Protein AF-A0A2H0BFC8-F1 (afdb_monomer)

pLDDT: mean 86.47, std 12.97, range [42.25, 97.5]

Mean predicted aligned error: 9.43 Å

Radius of gyration: 28.25 Å; Cα contacts (8 Å, |Δi|>4): 147; chains: 1; bounding box: 59×42×108 Å

Secondary structure (DSSP, 8-state):
-HHHHHHHHHHHHHHHHHHHHHHHHHHHHHHHHHHHHHHHHHHHHHHHHTT-SSS-----HHHHHHHHHHHHHHHHHHHHHHHHHHHHHHTT---HHHHHHHHHHHHHHHHHHHHHHHHHHHHHHHHHTT-S-TT-EEEETTEEEEEEEE-SSEEEEE-TTS-EEEEEGGG---EEEPPP--------

Structure (mmCIF, N/CA/C/O backbone):
data_AF-A0A2H0BFC8-F1
#
_entry.id   AF-A0A2H0BFC8-F1
#
loop_
_atom_site.group_PDB
_atom_site.id
_atom_site.type_symbol
_atom_site.label_atom_id
_atom_site.label_alt_id
_atom_site.label_comp_id
_atom_site.label_asym_id
_atom_site.label_entity_id
_atom_site.label_seq_id
_atom_site.pdbx_PDB_ins_code
_atom_site.Cartn_x
_atom_site.Cartn_y
_atom_site.Cartn_z
_atom_site.occupancy
_atom_site.B_iso_or_equiv
_atom_site.auth_seq_id
_atom_site.auth_comp_id
_atom_site.auth_asym_id
_atom_site.auth_atom_id
_atom_site.pdbx_PDB_model_num
ATOM 1 N N . MET A 1 1 ? 32.303 10.124 -50.028 1.00 64.44 1 MET A N 1
ATOM 2 C CA . MET A 1 1 ? 30.960 10.506 -49.532 1.00 64.44 1 MET A CA 1
ATOM 3 C C . MET A 1 1 ? 30.120 9.277 -49.169 1.00 64.44 1 MET A C 1
ATOM 5 O O . MET A 1 1 ? 29.616 9.256 -48.059 1.00 64.44 1 MET A O 1
ATOM 9 N N . GLN A 1 2 ? 30.070 8.226 -50.005 1.00 77.00 2 GLN A N 1
ATOM 10 C CA . GLN A 1 2 ? 29.384 6.949 -49.699 1.00 77.00 2 GLN A CA 1
ATOM 11 C C . GLN A 1 2 ? 29.883 6.235 -48.430 1.00 77.00 2 GLN A C 1
ATOM 13 O O . GLN A 1 2 ? 29.070 5.883 -47.591 1.00 77.00 2 GLN A O 1
ATOM 18 N N . ILE A 1 3 ? 31.200 6.146 -48.204 1.00 77.75 3 ILE A N 1
ATOM 19 C CA . ILE A 1 3 ? 31.763 5.484 -47.004 1.00 77.75 3 ILE A CA 1
ATOM 20 C C . ILE A 1 3 ? 31.244 6.105 -45.692 1.00 77.75 3 ILE A C 1
ATOM 22 O O . ILE A 1 3 ? 30.966 5.395 -44.735 1.00 77.75 3 ILE A O 1
ATOM 26 N N . ILE A 1 4 ? 31.071 7.431 -45.643 1.00 75.75 4 ILE A N 1
ATOM 27 C CA . ILE A 1 4 ? 30.561 8.122 -44.446 1.00 75.75 4 ILE A CA 1
ATOM 28 C C . ILE A 1 4 ? 29.064 7.839 -44.252 1.00 75.75 4 ILE A C 1
ATOM 30 O O . ILE A 1 4 ? 28.618 7.690 -43.118 1.00 75.75 4 ILE A O 1
ATOM 34 N N . GLN A 1 5 ? 28.294 7.729 -45.339 1.00 78.06 5 GLN A N 1
ATOM 35 C CA . GLN A 1 5 ? 26.878 7.358 -45.277 1.00 78.06 5 GLN A CA 1
ATOM 36 C C . GLN A 1 5 ? 26.701 5.908 -44.816 1.00 78.06 5 GLN A C 1
ATOM 38 O O . GLN A 1 5 ? 25.918 5.674 -43.902 1.00 78.06 5 GLN A O 1
ATOM 43 N N . ASP A 1 6 ? 27.483 4.968 -45.352 1.00 73.38 6 ASP A N 1
ATOM 44 C CA . ASP A 1 6 ? 27.432 3.552 -44.964 1.00 73.38 6 ASP A CA 1
ATOM 45 C C . ASP A 1 6 ? 27.794 3.366 -43.484 1.00 73.38 6 ASP A C 1
ATOM 47 O O . ASP A 1 6 ? 27.075 2.702 -42.732 1.00 73.38 6 ASP A O 1
ATOM 51 N N . ILE A 1 7 ? 28.855 4.040 -43.026 1.00 71.19 7 ILE A N 1
ATOM 52 C CA . ILE A 1 7 ? 29.254 4.052 -41.615 1.00 71.19 7 ILE A CA 1
ATOM 53 C C . ILE A 1 7 ? 28.127 4.627 -40.744 1.00 71.19 7 ILE A C 1
ATOM 55 O O . ILE A 1 7 ? 27.740 4.007 -39.755 1.00 71.19 7 ILE A O 1
ATOM 59 N N . MET A 1 8 ? 27.547 5.768 -41.124 1.00 68.94 8 MET A N 1
ATOM 60 C CA . MET A 1 8 ? 26.468 6.406 -40.366 1.00 68.94 8 MET A CA 1
ATOM 61 C C . MET A 1 8 ? 25.207 5.533 -40.299 1.00 68.94 8 MET A C 1
ATOM 63 O O . MET A 1 8 ? 24.612 5.421 -39.232 1.00 68.94 8 MET A O 1
ATOM 67 N N . THR A 1 9 ? 24.834 4.852 -41.388 1.00 72.75 9 THR A N 1
ATOM 68 C CA . THR A 1 9 ? 23.703 3.906 -41.393 1.00 72.75 9 THR A CA 1
ATOM 69 C C . THR A 1 9 ? 23.955 2.665 -40.533 1.00 72.75 9 THR A C 1
ATOM 71 O O . THR A 1 9 ? 23.031 2.186 -39.878 1.00 72.75 9 THR A O 1
ATOM 74 N N . SER A 1 10 ? 25.200 2.184 -40.464 1.00 74.94 10 SER A N 1
ATOM 75 C CA . SER A 1 10 ? 25.590 1.050 -39.617 1.00 74.94 10 SER A CA 1
ATOM 76 C C . SER A 1 10 ? 25.490 1.387 -38.123 1.00 74.94 10 SER A C 1
ATOM 78 O O . SER A 1 10 ? 24.894 0.632 -37.354 1.00 74.94 10 SER A O 1
ATOM 80 N N . TYR A 1 11 ? 25.976 2.564 -37.712 1.00 76.12 11 TYR A N 1
ATOM 81 C CA . TYR A 1 11 ? 25.846 3.035 -36.326 1.00 76.12 11 TYR A CA 1
ATOM 82 C C . TYR A 1 11 ? 24.383 3.241 -35.912 1.00 76.12 11 TYR A C 1
ATOM 84 O O . TYR A 1 11 ? 23.982 2.811 -34.831 1.00 76.12 11 TYR A O 1
ATOM 92 N N . LEU A 1 12 ? 23.569 3.836 -36.791 1.00 74.44 12 LEU A N 1
ATOM 93 C CA . LEU A 1 12 ? 22.144 4.066 -36.534 1.00 74.44 12 LEU A CA 1
ATOM 94 C C . LEU A 1 12 ? 21.366 2.745 -36.395 1.00 74.44 12 LEU A C 1
ATOM 96 O O . LEU A 1 12 ? 20.478 2.634 -35.553 1.00 74.44 12 LEU A O 1
ATOM 100 N N . GLY A 1 13 ? 21.730 1.724 -37.178 1.00 79.94 13 GLY A N 1
ATOM 101 C CA . GLY A 1 13 ? 21.141 0.389 -37.079 1.00 79.94 13 GLY A CA 1
ATOM 102 C C . GLY A 1 13 ? 21.427 -0.301 -35.742 1.00 79.94 13 GLY A C 1
ATOM 103 O O . GLY A 1 13 ? 20.524 -0.900 -35.161 1.00 79.94 13 GLY A O 1
ATOM 104 N N . ILE A 1 14 ? 22.653 -0.189 -35.222 1.00 84.31 14 ILE A N 1
ATOM 105 C CA . ILE A 1 14 ? 23.053 -0.825 -33.955 1.00 84.31 14 ILE A CA 1
ATOM 106 C C . ILE A 1 14 ? 22.332 -0.192 -32.756 1.00 84.31 14 ILE A C 1
ATOM 108 O O . ILE A 1 14 ? 21.833 -0.923 -31.901 1.00 84.31 14 ILE A O 1
ATOM 112 N N . GLU A 1 15 ? 22.228 1.138 -32.707 1.00 83.00 15 GLU A N 1
ATOM 113 C CA . GLU A 1 15 ? 21.504 1.865 -31.649 1.00 83.00 15 GLU A CA 1
ATOM 114 C C . GLU A 1 15 ? 20.018 1.475 -31.621 1.00 83.00 15 GLU A C 1
ATOM 116 O O . GLU A 1 15 ? 19.484 1.107 -30.574 1.00 83.00 15 GLU A O 1
ATOM 121 N N . ILE A 1 16 ? 19.355 1.452 -32.784 1.00 86.19 16 ILE A N 1
ATOM 122 C CA . ILE A 1 16 ? 17.943 1.048 -32.881 1.00 86.19 16 ILE A CA 1
ATOM 123 C C . ILE A 1 16 ? 17.757 -0.393 -32.397 1.00 86.19 16 ILE A C 1
ATOM 125 O O . ILE A 1 16 ? 16.850 -0.669 -31.612 1.00 86.19 16 ILE A O 1
ATOM 129 N N . VAL A 1 17 ? 18.625 -1.317 -32.819 1.00 89.19 17 VAL A N 1
ATOM 130 C CA . VAL A 1 17 ? 18.570 -2.712 -32.360 1.00 89.19 17 VAL A CA 1
ATOM 131 C C . VAL A 1 17 ? 18.780 -2.797 -30.847 1.00 89.19 17 VAL A C 1
ATOM 133 O O . VAL A 1 17 ? 18.061 -3.537 -30.177 1.00 89.19 17 VAL A O 1
ATOM 136 N N . ALA A 1 18 ? 19.700 -2.014 -30.280 1.00 88.31 18 ALA A N 1
ATOM 137 C CA . ALA A 1 18 ? 19.935 -1.984 -28.841 1.00 88.31 18 ALA A CA 1
ATOM 138 C C . ALA A 1 18 ? 18.707 -1.482 -28.058 1.00 88.31 18 ALA A C 1
ATOM 140 O O . ALA A 1 18 ? 18.329 -2.104 -27.061 1.00 88.31 18 ALA A O 1
ATOM 141 N N . HIS A 1 19 ? 18.048 -0.414 -28.519 1.00 89.81 19 HIS A N 1
ATOM 142 C CA . HIS A 1 19 ? 16.804 0.083 -27.921 1.00 89.81 19 HIS A CA 1
ATOM 143 C C . HIS A 1 19 ? 15.673 -0.948 -28.001 1.00 89.81 19 HIS A C 1
ATOM 145 O O . HIS A 1 19 ? 14.997 -1.202 -27.004 1.00 89.81 19 HIS A O 1
ATOM 151 N N . LEU A 1 20 ? 15.511 -1.612 -29.149 1.00 89.88 20 LEU A N 1
ATOM 152 C CA . LEU A 1 20 ? 14.509 -2.667 -29.321 1.00 89.88 20 LEU A CA 1
ATOM 153 C C . LEU A 1 20 ? 14.753 -3.846 -28.373 1.00 89.88 20 LEU A C 1
ATOM 155 O O . LEU A 1 20 ? 13.817 -4.319 -27.730 1.00 89.88 20 LEU A O 1
ATOM 159 N N . VAL A 1 21 ? 16.004 -4.296 -28.233 1.00 93.38 21 VAL A N 1
ATOM 160 C CA . VAL A 1 21 ? 16.363 -5.383 -27.310 1.00 93.38 21 VAL A CA 1
ATOM 161 C C . VAL A 1 21 ? 16.040 -5.005 -25.865 1.00 93.38 21 VAL A C 1
ATOM 163 O O . VAL A 1 21 ? 15.437 -5.804 -25.149 1.00 93.38 21 VAL A O 1
ATOM 166 N N . ARG A 1 22 ? 16.382 -3.787 -25.429 1.00 90.50 22 ARG A N 1
ATOM 167 C CA . ARG A 1 22 ? 16.074 -3.321 -24.067 1.00 90.50 22 ARG A CA 1
ATOM 168 C C . ARG A 1 22 ? 14.573 -3.230 -23.815 1.00 90.50 22 ARG A C 1
ATOM 170 O O . ARG A 1 22 ? 14.105 -3.761 -22.810 1.00 90.50 22 ARG A O 1
ATOM 177 N N . THR A 1 23 ? 13.815 -2.675 -24.759 1.00 92.62 23 THR A N 1
ATOM 178 C CA . THR A 1 23 ? 12.349 -2.617 -24.684 1.00 92.62 23 THR A CA 1
ATOM 179 C C . THR A 1 23 ? 11.741 -4.024 -24.567 1.00 92.62 23 THR A C 1
ATOM 181 O O . THR A 1 23 ? 10.885 -4.261 -23.715 1.00 92.62 23 THR A O 1
ATOM 184 N N . VAL A 1 24 ? 12.221 -5.000 -25.349 1.00 94.19 24 VAL A N 1
ATOM 185 C CA . VAL A 1 24 ? 11.770 -6.401 -25.248 1.00 94.19 24 VAL A CA 1
ATOM 186 C C . VAL A 1 24 ? 12.095 -7.000 -23.877 1.00 94.19 24 VAL A C 1
ATOM 188 O O . VAL A 1 24 ? 11.244 -7.667 -23.288 1.00 94.19 24 VAL A O 1
ATOM 191 N N . ILE A 1 25 ? 13.288 -6.739 -23.334 1.00 94.44 25 ILE A N 1
ATOM 192 C CA . ILE A 1 25 ? 13.679 -7.201 -21.994 1.00 94.44 25 ILE A CA 1
ATOM 193 C C . ILE A 1 25 ? 12.765 -6.596 -20.920 1.00 94.44 25 ILE A C 1
ATOM 195 O O . ILE A 1 25 ? 12.283 -7.327 -20.056 1.00 94.44 25 ILE A O 1
ATOM 199 N N . GLN A 1 26 ? 12.476 -5.294 -20.980 1.00 93.19 26 GLN A N 1
ATOM 200 C CA . GLN A 1 26 ? 11.574 -4.631 -20.032 1.00 93.19 26 GLN A CA 1
ATOM 201 C C . GLN A 1 26 ? 10.163 -5.235 -20.069 1.00 93.19 26 GLN A C 1
ATOM 203 O O . GLN A 1 26 ? 9.587 -5.516 -19.018 1.00 93.19 26 GLN A O 1
ATOM 208 N N . ILE A 1 27 ? 9.628 -5.506 -21.264 1.00 93.88 27 ILE A N 1
ATOM 209 C CA . ILE A 1 27 ? 8.325 -6.167 -21.434 1.00 93.88 27 ILE A CA 1
ATOM 210 C C . ILE A 1 27 ? 8.362 -7.599 -20.882 1.00 93.88 27 ILE A C 1
ATOM 212 O O . ILE A 1 27 ? 7.436 -8.017 -20.187 1.00 93.88 27 ILE A O 1
ATOM 216 N N . ALA A 1 28 ? 9.433 -8.354 -21.136 1.00 94.88 28 ALA A N 1
ATOM 217 C CA . ALA A 1 28 ? 9.587 -9.702 -20.595 1.00 94.88 28 ALA A CA 1
ATOM 218 C C . ALA A 1 28 ? 9.617 -9.692 -19.057 1.00 94.88 28 ALA A C 1
ATOM 220 O O . ALA A 1 28 ? 8.910 -10.477 -18.422 1.00 94.88 28 ALA A O 1
ATOM 221 N N . ILE A 1 29 ? 10.363 -8.760 -18.453 1.00 94.00 29 ILE A N 1
ATOM 222 C CA . ILE A 1 29 ? 10.390 -8.552 -16.999 1.00 94.00 29 ILE A CA 1
ATOM 223 C C . ILE A 1 29 ? 8.990 -8.199 -16.484 1.00 94.00 29 ILE A C 1
ATOM 225 O O . ILE A 1 29 ? 8.546 -8.788 -15.500 1.00 94.00 29 ILE A O 1
ATOM 229 N N . ALA A 1 30 ? 8.262 -7.307 -17.160 1.00 93.69 30 ALA A N 1
ATOM 230 C CA . ALA A 1 30 ? 6.894 -6.934 -16.796 1.00 93.69 30 ALA A CA 1
ATOM 231 C C . ALA A 1 30 ? 5.959 -8.149 -16.742 1.00 93.69 30 ALA A C 1
ATOM 233 O O . ALA A 1 30 ? 5.225 -8.337 -15.771 1.00 93.69 30 ALA A O 1
ATOM 234 N N . ILE A 1 31 ? 6.026 -9.014 -17.758 1.00 93.88 31 ILE A N 1
ATOM 235 C CA . ILE A 1 31 ? 5.229 -10.243 -17.835 1.00 93.88 31 ILE A CA 1
ATOM 236 C C . ILE A 1 31 ? 5.605 -11.201 -16.697 1.00 93.88 31 ILE A C 1
ATOM 238 O O . ILE A 1 31 ? 4.718 -11.770 -16.055 1.00 93.88 31 ILE A O 1
ATOM 242 N N . VAL A 1 32 ? 6.900 -11.364 -16.408 1.00 94.50 32 VAL A N 1
ATOM 243 C CA . VAL A 1 32 ? 7.381 -12.208 -15.301 1.00 94.50 32 VAL A CA 1
ATOM 244 C C . VAL A 1 32 ? 6.908 -11.671 -13.949 1.00 94.50 32 VAL A C 1
ATOM 246 O O . VAL A 1 32 ? 6.417 -12.451 -13.128 1.00 94.50 32 VAL A O 1
ATOM 249 N N . LEU A 1 33 ? 6.988 -10.356 -13.724 1.00 93.25 33 LEU A N 1
ATOM 250 C CA . LEU A 1 33 ? 6.502 -9.703 -12.506 1.00 93.25 33 LEU A CA 1
ATOM 251 C C . LEU A 1 33 ? 4.990 -9.859 -12.361 1.00 93.25 33 LEU A C 1
ATOM 253 O O . LEU A 1 33 ? 4.520 -10.260 -11.300 1.00 93.25 33 LEU A O 1
ATOM 257 N N . GLN A 1 34 ? 4.228 -9.629 -13.432 1.00 91.81 34 GLN A N 1
ATOM 258 C CA . GLN A 1 34 ? 2.779 -9.811 -13.436 1.00 91.81 34 GLN A CA 1
ATOM 259 C C . GLN A 1 34 ? 2.399 -11.255 -13.103 1.00 91.81 34 GLN A C 1
ATOM 261 O O . GLN A 1 34 ? 1.490 -11.502 -12.312 1.00 91.81 34 GLN A O 1
ATOM 266 N N . ARG A 1 35 ? 3.095 -12.230 -13.691 1.00 90.81 35 ARG A N 1
ATOM 267 C CA . ARG A 1 35 ? 2.811 -13.650 -13.470 1.00 90.81 35 ARG A CA 1
ATOM 268 C C . ARG A 1 35 ? 3.183 -14.085 -12.053 1.00 90.81 35 ARG A C 1
ATOM 270 O O . ARG A 1 35 ? 2.412 -14.805 -11.424 1.00 90.81 35 ARG A O 1
ATOM 277 N N . SER A 1 36 ? 4.300 -13.580 -11.533 1.00 90.62 36 SER A N 1
ATOM 278 C CA . SER A 1 36 ? 4.717 -13.766 -10.137 1.00 90.62 36 SER A CA 1
ATOM 279 C C . SER A 1 36 ? 3.717 -13.149 -9.159 1.00 90.62 36 SER A C 1
ATOM 281 O O . SER A 1 36 ? 3.329 -13.791 -8.185 1.00 90.62 36 SER A O 1
ATOM 283 N N . ALA A 1 37 ? 3.239 -11.935 -9.440 1.00 86.88 37 ALA A N 1
ATOM 284 C CA . ALA A 1 37 ? 2.238 -11.264 -8.622 1.00 86.88 37 ALA A CA 1
ATOM 285 C C . ALA A 1 37 ? 0.912 -12.033 -8.615 1.00 86.88 37 ALA A C 1
ATOM 287 O O . ALA A 1 37 ? 0.349 -12.273 -7.550 1.00 86.88 37 ALA A O 1
ATOM 288 N N . ASN A 1 38 ? 0.455 -12.506 -9.778 1.00 85.19 38 ASN A N 1
ATOM 289 C CA . ASN A 1 38 ? -0.742 -13.340 -9.868 1.00 85.19 38 ASN A CA 1
ATOM 290 C C . ASN A 1 38 ? -0.579 -14.623 -9.053 1.00 85.19 38 ASN A C 1
ATOM 292 O O . ASN A 1 38 ? -1.484 -14.984 -8.306 1.00 85.19 38 ASN A O 1
ATOM 296 N N . PHE A 1 39 ? 0.573 -15.286 -9.154 1.00 85.38 39 PHE A N 1
ATOM 297 C CA . PHE A 1 39 ? 0.866 -16.479 -8.366 1.00 85.38 39 PHE A CA 1
ATOM 298 C C . PHE A 1 39 ? 0.805 -16.201 -6.858 1.00 85.38 39 PHE A C 1
ATOM 300 O O . PHE A 1 39 ? 0.198 -16.969 -6.115 1.00 85.38 39 PHE A O 1
ATOM 307 N N . PHE A 1 40 ? 1.378 -15.085 -6.404 1.00 85.31 40 PHE A N 1
ATOM 308 C CA . PHE A 1 40 ? 1.354 -14.705 -4.994 1.00 85.31 40 PHE A CA 1
ATOM 309 C C . PHE A 1 40 ? -0.063 -14.398 -4.496 1.00 85.31 40 PHE A C 1
ATOM 311 O O . PHE A 1 40 ? -0.454 -14.881 -3.435 1.00 85.31 40 PHE A O 1
ATOM 318 N N . VAL A 1 41 ? -0.851 -13.655 -5.281 1.00 79.94 41 VAL A N 1
ATOM 319 C CA . VAL A 1 41 ? -2.246 -13.326 -4.951 1.00 79.94 41 VAL A CA 1
ATOM 320 C C . VAL A 1 41 ? -3.072 -14.598 -4.772 1.00 79.94 41 VAL A C 1
ATOM 322 O O . VAL A 1 41 ? -3.697 -14.758 -3.728 1.00 79.94 41 VAL A O 1
ATOM 325 N N . HIS A 1 42 ? -3.009 -15.541 -5.716 1.00 77.50 42 HIS A N 1
ATOM 326 C CA . HIS A 1 42 ? -3.737 -16.809 -5.590 1.00 77.50 42 HIS A CA 1
ATOM 327 C C . HIS A 1 42 ? -3.244 -17.608 -4.376 1.00 77.50 42 HIS A C 1
ATOM 329 O O . HIS A 1 42 ? -4.043 -18.086 -3.583 1.00 77.50 42 HIS A O 1
ATOM 335 N N . ARG A 1 43 ? -1.931 -17.643 -4.118 1.00 77.31 43 ARG A N 1
ATOM 336 C CA . ARG A 1 43 ? -1.375 -18.378 -2.972 1.00 77.31 43 ARG A CA 1
ATOM 337 C C . ARG A 1 43 ? -1.821 -17.831 -1.612 1.00 77.31 43 ARG A C 1
ATOM 339 O O . ARG A 1 43 ? -2.024 -18.609 -0.685 1.00 77.31 43 ARG A O 1
ATOM 346 N N . VAL A 1 44 ? -1.961 -16.514 -1.461 1.00 76.31 44 VAL A N 1
ATOM 347 C CA . VAL A 1 44 ? -2.462 -15.903 -0.215 1.00 76.31 44 VAL A CA 1
ATOM 348 C C . VAL A 1 44 ? -3.968 -16.130 -0.063 1.00 76.31 44 VAL A C 1
ATOM 350 O O . VAL A 1 44 ? -4.436 -16.428 1.035 1.00 76.31 44 VAL A O 1
ATOM 353 N N . LEU A 1 45 ? -4.714 -16.023 -1.161 1.00 69.00 45 LEU A N 1
ATOM 354 C CA . LEU A 1 45 ? -6.170 -16.125 -1.183 1.00 69.00 45 LEU A CA 1
ATOM 355 C C . LEU A 1 45 ? -6.669 -17.574 -1.001 1.00 69.00 45 LEU A C 1
ATOM 357 O O . LEU A 1 45 ? -7.587 -17.810 -0.211 1.00 69.00 45 LEU A O 1
ATOM 361 N N . ASP A 1 46 ? -5.999 -18.557 -1.598 1.00 67.50 46 ASP A N 1
ATOM 362 C CA . ASP A 1 46 ? -6.357 -19.980 -1.492 1.00 67.50 46 ASP A CA 1
ATOM 363 C C . ASP A 1 46 ? -6.124 -20.531 -0.070 1.00 67.50 46 ASP A C 1
ATOM 365 O O . ASP A 1 46 ? -6.882 -21.369 0.430 1.00 67.50 46 ASP A O 1
ATOM 369 N N . ASN A 1 47 ? -5.133 -19.992 0.655 1.00 63.59 47 ASN A N 1
ATOM 370 C CA . ASN A 1 47 ? -4.889 -20.330 2.064 1.00 63.59 47 ASN A CA 1
ATOM 371 C C . ASN A 1 47 ? -6.032 -19.881 2.996 1.00 63.59 47 ASN A C 1
ATOM 373 O O . ASN A 1 47 ? -6.224 -20.465 4.066 1.00 63.59 47 ASN A O 1
ATOM 377 N N . VAL A 1 48 ? -6.809 -18.869 2.597 1.00 62.41 48 VAL A N 1
ATOM 378 C CA . VAL A 1 48 ? -7.987 -18.386 3.337 1.00 62.41 48 VAL A CA 1
ATOM 379 C C . VAL A 1 48 ? -9.244 -19.189 2.974 1.00 62.41 48 VAL A C 1
ATOM 381 O O . VAL A 1 48 ? -10.136 -19.338 3.813 1.00 62.41 48 VAL A O 1
ATOM 384 N N . GLN A 1 49 ? -9.319 -19.752 1.763 1.00 58.31 49 GLN A N 1
ATOM 385 C CA . GLN A 1 49 ? -10.412 -20.640 1.344 1.00 58.31 49 GLN A CA 1
ATOM 386 C C . GLN A 1 49 ? -10.319 -22.038 1.982 1.00 58.31 49 GLN A C 1
ATOM 388 O O . GLN A 1 49 ? -11.335 -22.556 2.447 1.00 58.31 49 GLN A O 1
ATOM 393 N N . ASN A 1 50 ? -9.121 -22.618 2.130 1.00 52.59 50 ASN A N 1
ATOM 394 C CA . ASN A 1 50 ? -8.959 -23.981 2.668 1.00 52.59 50 ASN A CA 1
ATOM 395 C C . ASN A 1 50 ? -9.270 -24.147 4.172 1.00 52.59 50 ASN A C 1
ATOM 397 O O . ASN A 1 50 ? -9.363 -25.276 4.651 1.00 52.59 50 ASN A O 1
ATOM 401 N N . ARG A 1 51 ? -9.499 -23.064 4.933 1.00 52.72 51 ARG A N 1
ATOM 402 C CA . ARG A 1 51 ? -9.997 -23.151 6.326 1.00 52.72 51 ARG A CA 1
ATOM 403 C C . ARG A 1 51 ? -11.529 -23.170 6.449 1.00 52.72 51 ARG A C 1
ATOM 405 O O . ARG A 1 51 ? -12.038 -23.232 7.565 1.00 52.72 51 ARG A O 1
ATOM 412 N N . LYS A 1 52 ? -12.283 -23.117 5.342 1.00 50.88 52 LYS A N 1
ATOM 413 C CA . LYS A 1 52 ? -13.735 -22.838 5.363 1.00 50.88 52 LYS A CA 1
ATOM 414 C C . LYS A 1 52 ? -14.670 -24.044 5.212 1.00 50.88 52 LYS A C 1
ATOM 416 O O . LYS A 1 52 ? -15.879 -23.850 5.186 1.00 50.88 52 LYS A O 1
ATOM 421 N N . HIS A 1 53 ? -14.170 -25.281 5.200 1.00 45.75 53 HIS A N 1
ATOM 422 C CA . HIS A 1 53 ? -15.040 -26.468 5.115 1.00 45.75 53 HIS A CA 1
ATOM 423 C C . HIS A 1 53 ? -15.631 -26.967 6.450 1.00 45.75 53 HIS A C 1
ATOM 425 O O . HIS A 1 53 ? -16.342 -27.965 6.441 1.00 45.75 53 HIS A O 1
ATOM 431 N N . ILE A 1 54 ? -15.395 -26.292 7.587 1.00 52.28 54 ILE A N 1
ATOM 432 C CA . ILE A 1 54 ? -15.800 -26.821 8.908 1.00 52.28 54 ILE A CA 1
ATOM 433 C C . ILE A 1 54 ? -17.041 -26.132 9.524 1.00 52.28 54 ILE A C 1
ATOM 435 O O . ILE A 1 54 ? -17.678 -26.747 10.367 1.00 52.28 54 ILE A O 1
ATOM 439 N N . HIS A 1 55 ? -17.475 -24.931 9.108 1.00 45.25 55 HIS A N 1
ATOM 440 C CA . HIS A 1 55 ? -18.715 -24.315 9.637 1.00 45.25 55 HIS A CA 1
ATOM 441 C C . HIS A 1 55 ? -19.523 -23.607 8.536 1.00 45.25 55 HIS A C 1
ATOM 443 O O . HIS A 1 55 ? -19.038 -22.691 7.876 1.00 45.25 55 HIS A O 1
ATOM 449 N N . GLY A 1 56 ? -20.765 -24.058 8.330 1.00 42.25 56 GLY A N 1
ATOM 450 C CA . GLY A 1 56 ? -21.644 -23.721 7.206 1.00 42.25 56 GLY A CA 1
ATOM 451 C C . GLY A 1 56 ? -22.212 -22.302 7.192 1.00 42.25 56 GLY A C 1
ATOM 452 O O . GLY A 1 56 ? -23.418 -22.117 7.302 1.00 42.25 56 GLY A O 1
ATOM 453 N N . HIS A 1 57 ? -21.372 -21.290 7.000 1.00 48.94 57 HIS A N 1
ATOM 454 C CA . HIS A 1 57 ? -21.810 -19.982 6.511 1.00 48.94 57 HIS A CA 1
ATOM 455 C C . HIS A 1 57 ? -21.128 -19.730 5.171 1.00 48.94 57 HIS A C 1
ATOM 457 O O . HIS A 1 57 ? -19.906 -19.595 5.103 1.00 48.94 57 HIS A O 1
ATOM 463 N N . SER A 1 58 ? -21.924 -19.702 4.097 1.00 47.59 58 SER A N 1
ATOM 464 C CA . SER A 1 58 ? -21.488 -19.315 2.754 1.00 47.59 58 SER A CA 1
ATOM 465 C C . SER A 1 58 ? -20.982 -17.871 2.807 1.00 47.59 58 SER A C 1
ATOM 467 O O . SER A 1 58 ? -21.732 -16.909 2.651 1.00 47.59 58 SER A O 1
ATOM 469 N N . PHE A 1 59 ? -19.697 -17.700 3.119 1.00 52.72 59 PHE A N 1
ATOM 470 C CA . PHE A 1 59 ? -19.026 -16.429 2.918 1.00 52.72 59 PHE A CA 1
ATOM 471 C C . PHE A 1 59 ? -19.108 -16.125 1.425 1.00 52.72 59 PHE A C 1
ATOM 473 O O . PHE A 1 59 ? -18.682 -16.918 0.597 1.00 52.72 59 PHE A O 1
ATOM 480 N N . ASN A 1 60 ? -19.715 -14.986 1.118 1.00 59.25 60 ASN A N 1
ATOM 481 C CA . ASN A 1 60 ? -20.125 -14.552 -0.208 1.00 59.25 60 ASN A CA 1
ATOM 482 C C . ASN A 1 60 ? -18.937 -14.562 -1.200 1.00 59.25 60 ASN A C 1
ATOM 484 O O . ASN A 1 60 ? -18.181 -13.588 -1.249 1.00 59.25 60 ASN A O 1
ATOM 488 N N . ASN A 1 61 ? -18.760 -15.651 -1.962 1.00 65.81 61 ASN A N 1
ATOM 489 C CA . ASN A 1 61 ? -17.655 -15.840 -2.921 1.00 65.81 61 ASN A CA 1
ATOM 490 C C . ASN A 1 61 ? -17.500 -14.627 -3.856 1.00 65.81 61 ASN A C 1
ATOM 492 O O . ASN A 1 61 ? -16.395 -14.139 -4.058 1.00 65.81 61 ASN A O 1
ATOM 496 N N . ALA A 1 62 ? -18.621 -14.018 -4.255 1.00 74.25 62 ALA A N 1
ATOM 497 C CA . ALA A 1 62 ? -18.653 -12.818 -5.088 1.00 74.25 62 ALA A CA 1
ATOM 498 C C . ALA A 1 62 ? -17.847 -11.626 -4.528 1.00 74.25 62 ALA A C 1
ATOM 500 O O . ALA A 1 62 ? -17.220 -10.889 -5.290 1.00 74.25 62 ALA A O 1
ATOM 501 N N . ARG A 1 63 ? -17.828 -11.410 -3.201 1.00 74.56 63 ARG A N 1
ATOM 502 C CA . ARG A 1 63 ? -17.044 -10.312 -2.593 1.00 74.56 63 ARG A CA 1
ATOM 503 C C . ARG A 1 63 ? -15.546 -10.585 -2.672 1.00 74.56 63 ARG A C 1
ATOM 505 O O . ARG A 1 63 ? -14.760 -9.658 -2.848 1.00 74.56 63 ARG A O 1
ATOM 512 N N . PHE A 1 64 ? -15.171 -11.848 -2.519 1.00 77.25 64 PHE A N 1
ATOM 513 C CA . PHE A 1 64 ? -13.785 -12.280 -2.581 1.00 77.25 64 PHE A CA 1
ATOM 514 C C . PHE A 1 64 ? -13.247 -12.194 -4.010 1.00 77.25 64 PHE A C 1
ATOM 516 O O . PHE A 1 64 ? -12.194 -11.597 -4.220 1.00 77.25 64 PHE A O 1
ATOM 523 N N . ASP A 1 65 ? -14.028 -12.665 -4.982 1.00 81.50 65 ASP A N 1
ATOM 524 C CA . ASP A 1 65 ? -13.698 -12.586 -6.408 1.00 81.50 65 ASP A CA 1
ATOM 525 C C . ASP A 1 65 ? -13.526 -11.127 -6.854 1.00 81.50 65 ASP A C 1
ATOM 527 O O . ASP A 1 65 ? -12.565 -10.780 -7.541 1.00 81.50 65 ASP A O 1
ATOM 531 N N . THR A 1 66 ? -14.406 -10.238 -6.379 1.00 85.75 66 THR A N 1
ATOM 532 C CA . THR A 1 66 ? -14.305 -8.798 -6.655 1.00 85.75 66 THR A CA 1
ATOM 533 C C . THR A 1 66 ? -13.022 -8.204 -6.067 1.00 85.75 66 THR A C 1
ATOM 535 O O . THR A 1 66 ? -12.327 -7.446 -6.741 1.00 85.75 66 THR A O 1
ATOM 538 N N . LEU A 1 67 ? -12.667 -8.547 -4.822 1.00 85.19 67 LEU A N 1
ATOM 539 C CA . LEU A 1 67 ? -11.442 -8.055 -4.184 1.00 85.19 67 LEU A CA 1
ATOM 540 C C . LEU A 1 67 ? -10.188 -8.548 -4.917 1.00 85.19 67 LEU A C 1
ATOM 542 O O . LEU A 1 67 ? -9.268 -7.767 -5.157 1.00 85.19 67 LEU A O 1
ATOM 546 N N . GLN A 1 68 ? -10.170 -9.824 -5.303 1.00 85.12 68 GLN A N 1
ATOM 547 C CA . GLN A 1 68 ? -9.093 -10.409 -6.093 1.00 85.12 68 GLN A CA 1
ATOM 548 C C . GLN A 1 68 ? -8.934 -9.684 -7.432 1.00 85.12 68 GLN A C 1
ATOM 550 O O . GLN A 1 68 ? -7.816 -9.323 -7.804 1.00 85.12 68 GLN A O 1
ATOM 555 N N . GLN A 1 69 ? -10.043 -9.418 -8.124 1.00 88.38 69 GLN A N 1
ATOM 556 C CA . GLN A 1 69 ? -10.033 -8.697 -9.391 1.00 88.38 69 GLN A CA 1
ATOM 557 C C . GLN A 1 69 ? -9.521 -7.259 -9.229 1.00 88.38 69 GLN A C 1
ATOM 559 O O . GLN A 1 69 ? -8.690 -6.810 -10.016 1.00 88.38 69 GLN A O 1
ATOM 564 N N . VAL A 1 70 ? -9.959 -6.540 -8.191 1.00 91.06 70 VAL A N 1
ATOM 565 C CA . VAL A 1 70 ? -9.490 -5.173 -7.913 1.00 91.06 70 VAL A CA 1
ATOM 566 C C . VAL A 1 70 ? -7.985 -5.151 -7.638 1.00 91.06 70 VAL A C 1
ATOM 568 O O . VAL A 1 70 ? -7.274 -4.338 -8.227 1.00 91.06 70 VAL A O 1
ATOM 571 N N . LEU A 1 71 ? -7.477 -6.059 -6.798 1.00 89.12 71 LEU A N 1
ATOM 572 C CA . LEU A 1 71 ? -6.043 -6.149 -6.505 1.00 89.12 71 LEU A CA 1
ATOM 573 C C . LEU A 1 71 ? -5.225 -6.480 -7.755 1.00 89.12 71 LEU A C 1
ATOM 575 O O . LEU A 1 71 ? -4.193 -5.854 -8.001 1.00 89.12 71 LEU A O 1
ATOM 579 N N . HIS A 1 72 ? -5.697 -7.432 -8.565 1.00 89.25 72 HIS A N 1
ATOM 580 C CA . HIS A 1 72 ? -5.033 -7.813 -9.809 1.00 89.25 72 HIS A CA 1
ATOM 581 C C . HIS A 1 72 ? -4.954 -6.638 -10.789 1.00 89.25 72 HIS A C 1
ATOM 583 O O . HIS A 1 72 ? -3.878 -6.361 -11.326 1.00 89.25 72 HIS A O 1
ATOM 589 N N . ASN A 1 73 ? -6.052 -5.896 -10.943 1.00 92.69 73 ASN A N 1
ATOM 590 C CA . ASN A 1 73 ? -6.109 -4.716 -11.800 1.00 92.69 73 ASN A CA 1
ATOM 591 C C . ASN A 1 73 ? -5.156 -3.614 -11.324 1.00 92.69 73 ASN A C 1
ATOM 593 O O . ASN A 1 73 ? -4.418 -3.065 -12.137 1.00 92.69 73 ASN A O 1
ATOM 597 N N . ILE A 1 74 ? -5.123 -3.317 -10.019 1.00 93.81 74 ILE A N 1
ATOM 598 C CA . ILE A 1 74 ? -4.220 -2.298 -9.457 1.00 93.81 74 ILE A CA 1
ATOM 599 C C . ILE A 1 74 ? -2.759 -2.668 -9.726 1.00 93.81 74 ILE A C 1
ATOM 601 O O . ILE A 1 74 ? -2.005 -1.848 -10.248 1.00 93.81 74 ILE A O 1
ATOM 605 N N . ILE A 1 75 ? -2.363 -3.908 -9.421 1.00 92.88 75 ILE A N 1
ATOM 606 C CA . ILE A 1 75 ? -0.996 -4.387 -9.664 1.00 92.88 75 ILE A CA 1
ATOM 607 C C . ILE A 1 75 ? -0.649 -4.278 -11.150 1.00 92.88 75 ILE A C 1
ATOM 609 O O . ILE A 1 75 ? 0.438 -3.819 -11.497 1.00 92.88 75 ILE A O 1
ATOM 613 N N . SER A 1 76 ? -1.577 -4.665 -12.028 1.00 92.94 76 SER A N 1
ATOM 614 C CA . SER A 1 76 ? -1.343 -4.631 -13.468 1.00 92.94 76 SER A CA 1
ATOM 615 C C . SER A 1 76 ? -1.151 -3.215 -13.996 1.00 92.94 76 SER A C 1
ATOM 617 O O . SER A 1 76 ? -0.187 -2.959 -14.715 1.00 92.94 76 SER A O 1
ATOM 619 N N . VAL A 1 77 ? -2.001 -2.275 -13.575 1.00 95.00 77 VAL A N 1
ATOM 620 C CA . VAL A 1 77 ? -1.875 -0.857 -13.940 1.00 95.00 77 VAL A CA 1
ATOM 621 C C . VAL A 1 77 ? -0.536 -0.286 -13.470 1.00 95.00 77 VAL A C 1
ATOM 623 O O . VAL A 1 77 ? 0.120 0.419 -14.233 1.00 95.00 77 VAL A O 1
ATOM 626 N N . VAL A 1 78 ? -0.091 -0.617 -12.254 1.00 95.19 78 VAL A N 1
ATOM 627 C CA . VAL A 1 78 ? 1.199 -0.145 -11.726 1.00 95.19 78 VAL A CA 1
ATOM 628 C C . VAL A 1 78 ? 2.376 -0.716 -12.523 1.00 95.19 78 VAL A C 1
ATOM 630 O O . VAL A 1 78 ? 3.233 0.050 -12.959 1.00 95.19 78 VAL A O 1
ATOM 633 N N . ILE A 1 79 ? 2.417 -2.034 -12.755 1.00 94.81 79 ILE A N 1
ATOM 634 C CA . ILE A 1 79 ? 3.519 -2.685 -13.487 1.00 94.81 79 ILE A CA 1
ATOM 635 C C . ILE A 1 79 ? 3.615 -2.136 -14.913 1.00 94.81 79 ILE A C 1
ATOM 637 O O . ILE A 1 79 ? 4.685 -1.691 -15.333 1.00 94.81 79 ILE A O 1
ATOM 641 N N . TRP A 1 80 ? 2.503 -2.134 -15.651 1.00 95.31 80 TRP A N 1
ATOM 642 C CA . TRP A 1 80 ? 2.494 -1.651 -17.030 1.00 95.31 80 TRP A CA 1
ATOM 643 C C . TRP A 1 80 ? 2.738 -0.147 -17.120 1.00 95.31 80 TRP A C 1
ATOM 645 O O . TRP A 1 80 ? 3.417 0.288 -18.044 1.00 95.31 80 TRP A O 1
ATOM 655 N N . GLY A 1 81 ? 2.262 0.638 -16.150 1.00 95.69 81 GLY A N 1
ATOM 656 C CA . GLY A 1 81 ? 2.550 2.068 -16.067 1.00 95.69 81 GLY A CA 1
ATOM 657 C C . GLY A 1 81 ? 4.045 2.356 -15.906 1.00 95.69 81 GLY A C 1
ATOM 658 O O . GLY A 1 81 ? 4.584 3.195 -16.624 1.00 95.69 81 GLY A O 1
ATOM 659 N N . ILE A 1 82 ? 4.738 1.625 -15.025 1.00 95.50 82 ILE A N 1
ATOM 660 C CA . ILE A 1 82 ? 6.192 1.762 -14.839 1.00 95.50 82 ILE A CA 1
ATOM 661 C C . ILE A 1 82 ? 6.932 1.412 -16.132 1.00 95.50 82 ILE A C 1
ATOM 663 O O . ILE A 1 82 ? 7.761 2.192 -16.597 1.00 95.50 82 ILE A O 1
ATOM 667 N N . VAL A 1 83 ? 6.603 0.271 -16.740 1.00 95.44 83 VAL A N 1
ATOM 668 C CA . VAL A 1 83 ? 7.251 -0.202 -17.974 1.00 95.44 83 VAL A CA 1
ATOM 669 C C . VAL A 1 83 ? 7.014 0.777 -19.117 1.00 95.44 83 VAL A C 1
ATOM 671 O O . VAL A 1 83 ? 7.946 1.114 -19.837 1.00 95.44 83 VAL A O 1
ATOM 674 N N . PHE A 1 84 ? 5.798 1.304 -19.246 1.00 95.00 84 PHE A N 1
ATOM 675 C CA . PHE A 1 84 ? 5.472 2.320 -20.239 1.00 95.00 84 PHE A CA 1
ATOM 676 C C . PHE A 1 84 ? 6.354 3.569 -20.096 1.00 95.00 84 PHE A C 1
ATOM 678 O O . PHE A 1 84 ? 6.922 4.037 -21.081 1.00 95.00 84 PHE A O 1
ATOM 685 N N . VAL A 1 85 ? 6.534 4.078 -18.873 1.00 95.75 85 VAL A N 1
ATOM 686 C CA . VAL A 1 85 ? 7.413 5.231 -18.618 1.00 95.75 85 VAL A CA 1
ATOM 687 C C . VAL A 1 85 ? 8.877 4.901 -18.916 1.00 95.75 85 VAL A C 1
ATOM 689 O O . VAL A 1 85 ? 9.573 5.727 -19.503 1.00 95.75 85 VAL A O 1
ATOM 692 N N . MET A 1 86 ? 9.346 3.702 -18.563 1.00 94.25 86 MET A N 1
ATOM 693 C CA . MET A 1 86 ? 10.715 3.262 -18.863 1.00 94.25 86 MET A CA 1
ATOM 694 C C . MET A 1 86 ? 10.980 3.183 -20.370 1.00 94.25 86 MET A C 1
ATOM 696 O O . MET A 1 86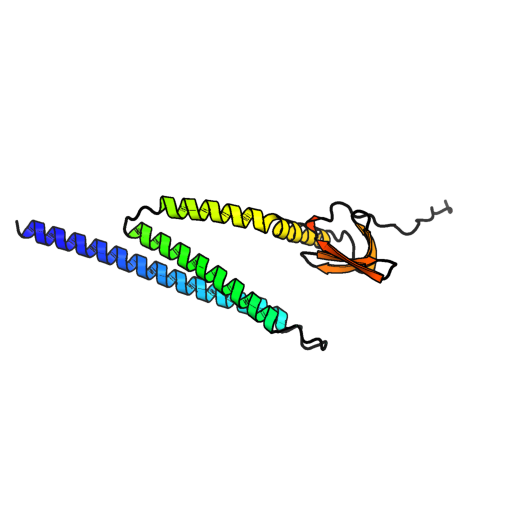 ? 12.020 3.657 -20.824 1.00 94.25 86 MET A O 1
ATOM 700 N N . VAL A 1 87 ? 10.031 2.658 -21.149 1.00 93.94 87 VAL A N 1
ATOM 701 C CA . VAL A 1 87 ? 10.138 2.611 -22.614 1.00 93.94 87 VAL A CA 1
ATOM 702 C C . VAL A 1 87 ? 10.188 4.024 -23.194 1.00 93.94 87 VAL A C 1
ATOM 704 O O . VAL A 1 87 ? 11.057 4.316 -24.009 1.00 93.94 87 VAL A O 1
ATOM 707 N N . LEU A 1 88 ? 9.323 4.940 -22.742 1.00 94.12 88 LEU A N 1
ATOM 708 C CA . LEU A 1 88 ? 9.366 6.337 -23.194 1.00 94.12 88 LEU A CA 1
ATOM 709 C C . LEU A 1 88 ? 10.730 6.992 -22.925 1.00 94.12 88 LEU A C 1
ATOM 711 O O . LEU A 1 88 ? 11.250 7.704 -23.785 1.00 94.12 88 LEU A O 1
ATOM 715 N N . ALA A 1 89 ? 11.322 6.726 -21.758 1.00 93.19 89 ALA A N 1
ATOM 716 C CA . ALA A 1 89 ? 12.635 7.246 -21.388 1.00 93.19 89 ALA A CA 1
ATOM 717 C C . ALA A 1 89 ? 13.740 6.777 -22.345 1.00 93.19 89 ALA A C 1
ATOM 719 O O . ALA A 1 89 ? 14.585 7.573 -22.753 1.00 93.19 89 ALA A O 1
ATOM 720 N N . GLU A 1 90 ? 13.726 5.496 -22.723 1.00 89.88 90 GLU A N 1
ATOM 721 C CA . GLU A 1 90 ? 14.714 4.927 -23.648 1.00 89.88 90 GLU A CA 1
ATOM 722 C C . GLU A 1 90 ? 14.638 5.544 -25.043 1.00 89.88 90 GLU A C 1
ATOM 724 O O . GLU A 1 90 ? 15.657 5.640 -25.721 1.00 89.88 90 GLU A O 1
ATOM 729 N N . TRP A 1 91 ? 13.453 5.991 -25.454 1.00 90.88 91 TRP A N 1
ATOM 730 C CA . TRP A 1 91 ? 13.212 6.615 -26.754 1.00 90.88 91 TRP A CA 1
ATOM 731 C C . TRP A 1 91 ? 13.485 8.128 -26.744 1.00 90.88 91 TRP A C 1
ATOM 733 O O . TRP A 1 91 ? 13.155 8.832 -27.696 1.00 90.88 91 TRP A O 1
ATOM 743 N N . GLY A 1 92 ? 14.086 8.644 -25.666 1.00 89.62 92 GLY A N 1
ATOM 744 C CA . GLY A 1 92 ? 14.482 10.046 -25.539 1.00 89.62 92 GLY A CA 1
ATOM 745 C C . GLY A 1 92 ? 13.341 10.998 -25.174 1.00 89.62 92 GLY A C 1
ATOM 746 O O . GLY A 1 92 ? 13.526 12.215 -25.217 1.00 89.62 92 GLY A O 1
ATOM 747 N N . MET A 1 93 ? 12.166 10.482 -24.799 1.0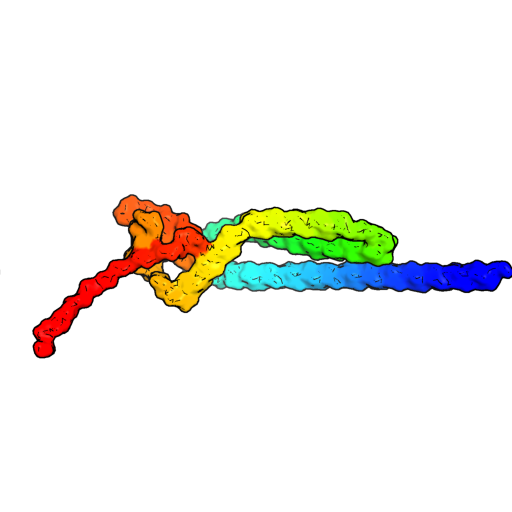0 94.75 93 MET A N 1
ATOM 748 C CA . MET A 1 93 ? 11.055 11.318 -24.344 1.00 94.75 93 MET A CA 1
ATOM 749 C C . MET A 1 93 ? 11.314 11.822 -22.922 1.00 94.75 93 MET A C 1
ATOM 751 O O . MET A 1 93 ? 11.772 11.086 -22.048 1.00 94.75 93 MET A O 1
ATOM 755 N N . ASN A 1 94 ? 10.961 13.081 -22.652 1.00 95.50 94 ASN A N 1
ATOM 756 C CA . ASN A 1 94 ? 11.064 13.626 -21.302 1.00 95.50 94 ASN A CA 1
ATOM 757 C C . ASN A 1 94 ? 9.976 13.031 -20.392 1.00 95.50 94 ASN A C 1
ATOM 759 O O . ASN A 1 94 ? 8.810 13.417 -20.459 1.00 95.50 94 ASN A O 1
ATOM 763 N N . ILE A 1 95 ? 10.382 12.129 -19.501 1.00 96.69 95 ILE A N 1
ATOM 764 C CA . ILE A 1 95 ? 9.503 11.475 -18.523 1.00 96.69 95 ILE A CA 1
ATOM 765 C C . ILE A 1 95 ? 9.268 12.297 -17.251 1.00 96.69 95 ILE A C 1
ATOM 767 O O . ILE A 1 95 ? 8.431 11.915 -16.433 1.00 96.69 95 ILE A O 1
ATOM 771 N N . THR A 1 96 ? 9.980 13.415 -17.069 1.00 96.88 96 THR A N 1
ATOM 772 C CA . THR A 1 96 ? 9.904 14.241 -15.850 1.00 96.88 96 THR A CA 1
ATOM 773 C C . THR A 1 96 ? 8.462 14.616 -15.503 1.00 96.88 96 THR A C 1
ATOM 775 O O . THR A 1 96 ? 8.061 14.341 -14.376 1.00 96.88 96 THR A O 1
ATOM 778 N N . PRO A 1 97 ? 7.626 15.127 -16.434 1.00 96.25 97 PRO A N 1
ATOM 779 C CA . PRO A 1 97 ? 6.243 15.478 -16.108 1.00 96.25 97 PRO A CA 1
ATOM 780 C C . PRO A 1 97 ? 5.408 14.279 -15.646 1.00 96.25 97 PRO A C 1
ATOM 782 O O . PRO A 1 97 ? 4.574 14.416 -14.753 1.00 96.25 97 PRO A O 1
ATOM 785 N N . ILE A 1 98 ? 5.649 13.097 -16.222 1.00 96.44 98 ILE A N 1
ATOM 786 C CA . ILE A 1 98 ? 4.914 11.875 -15.883 1.00 96.44 98 ILE A CA 1
ATOM 787 C C . ILE A 1 98 ? 5.298 11.406 -14.482 1.00 96.44 98 ILE A C 1
ATOM 789 O O . ILE A 1 98 ? 4.418 11.127 -13.672 1.00 96.44 98 ILE A O 1
ATOM 793 N N . ILE A 1 99 ? 6.597 11.370 -14.171 1.00 95.38 99 ILE A N 1
ATOM 794 C CA 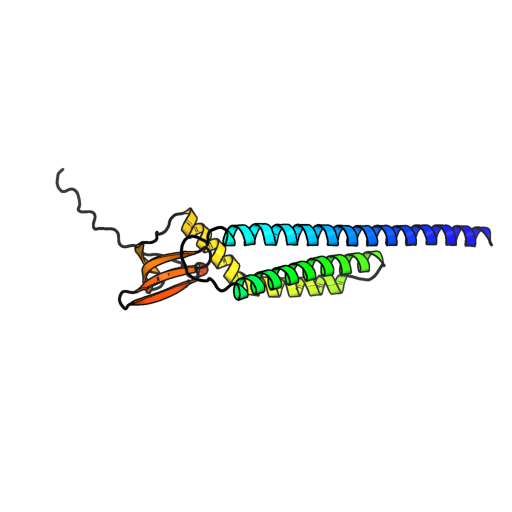. ILE A 1 99 ? 7.086 10.990 -12.840 1.00 95.38 99 ILE A CA 1
ATOM 795 C C . ILE A 1 99 ? 6.619 12.000 -11.791 1.00 95.38 99 ILE A C 1
ATOM 797 O O . ILE A 1 99 ? 6.157 11.600 -10.725 1.00 95.38 99 ILE A O 1
ATOM 801 N N . THR A 1 100 ? 6.674 13.301 -12.091 1.00 96.69 100 THR A N 1
ATOM 802 C CA . THR A 1 100 ? 6.168 14.344 -11.192 1.00 96.69 100 THR A CA 1
ATOM 803 C C . THR A 1 100 ? 4.671 14.170 -10.928 1.00 96.69 100 THR A C 1
ATOM 805 O O . THR A 1 100 ? 4.254 14.181 -9.770 1.00 96.69 100 THR A O 1
ATOM 808 N N . GLY A 1 101 ? 3.864 13.948 -11.971 1.00 96.44 101 GLY A N 1
ATOM 809 C CA . GLY A 1 101 ? 2.427 13.700 -11.831 1.00 96.44 101 GLY A CA 1
ATOM 810 C C . GLY A 1 101 ? 2.119 12.424 -11.043 1.00 96.44 101 GLY A C 1
ATOM 811 O O . GLY A 1 101 ? 1.303 12.448 -10.122 1.00 96.44 101 GLY A O 1
ATOM 812 N N . ALA A 1 102 ? 2.820 11.327 -11.344 1.00 95.88 102 ALA A N 1
ATOM 813 C CA . ALA A 1 102 ? 2.708 10.066 -10.616 1.00 95.88 102 ALA A CA 1
ATOM 814 C C . ALA A 1 102 ? 3.110 10.215 -9.140 1.00 95.88 102 ALA A C 1
ATOM 816 O O . ALA A 1 102 ? 2.464 9.633 -8.273 1.00 95.88 102 ALA A O 1
ATOM 817 N N . GLY A 1 103 ? 4.119 11.037 -8.839 1.00 96.81 103 GLY A N 1
ATOM 818 C CA . GLY A 1 103 ? 4.525 11.360 -7.473 1.00 96.81 103 GLY A CA 1
ATOM 819 C C . GLY A 1 103 ? 3.423 12.074 -6.688 1.00 96.81 103 GLY A C 1
ATOM 820 O O . GLY A 1 103 ? 3.079 11.643 -5.591 1.00 96.81 103 GLY A O 1
ATOM 821 N N . VAL A 1 104 ? 2.810 13.116 -7.262 1.00 97.50 104 VAL A N 1
ATOM 822 C CA . VAL A 1 104 ? 1.687 13.837 -6.628 1.00 97.50 104 VAL A CA 1
ATOM 823 C C . VAL A 1 104 ? 0.475 12.922 -6.433 1.00 97.50 104 VAL A C 1
ATOM 825 O O . VAL A 1 104 ? -0.128 12.918 -5.359 1.00 97.50 104 VAL A O 1
ATOM 828 N N . LEU A 1 105 ? 0.141 12.103 -7.435 1.00 96.50 105 LEU A N 1
ATOM 829 C CA . LEU A 1 105 ? -0.929 11.111 -7.322 1.00 96.50 105 LEU A CA 1
ATOM 830 C C . LEU A 1 105 ? -0.623 10.081 -6.222 1.00 96.50 105 LEU A C 1
ATOM 832 O O . LEU A 1 105 ? -1.498 9.749 -5.424 1.00 96.50 105 LEU A O 1
ATOM 836 N N . GLY A 1 106 ? 0.626 9.620 -6.143 1.00 95.50 106 GLY A N 1
ATOM 837 C CA . GLY A 1 106 ? 1.102 8.718 -5.099 1.00 95.50 106 GLY A CA 1
ATOM 838 C C . GLY A 1 106 ? 0.966 9.319 -3.701 1.00 95.50 106 GLY A C 1
ATOM 839 O O . GLY A 1 106 ? 0.504 8.635 -2.792 1.00 95.50 106 GLY A O 1
ATOM 840 N N . LEU A 1 107 ? 1.277 10.609 -3.532 1.00 97.12 107 LEU A N 1
ATOM 841 C CA . LEU A 1 107 ? 1.054 11.325 -2.271 1.00 97.12 107 LEU A CA 1
ATOM 842 C C . LEU A 1 107 ? -0.432 11.386 -1.905 1.00 97.12 107 LEU A C 1
ATOM 844 O O . LEU A 1 107 ? -0.787 11.109 -0.761 1.00 97.12 107 LEU A O 1
ATOM 848 N N . ALA A 1 108 ? -1.307 11.695 -2.866 1.00 96.62 108 ALA A N 1
ATOM 849 C CA . ALA A 1 108 ? -2.750 11.733 -2.634 1.00 96.62 108 ALA A CA 1
ATOM 850 C C . ALA A 1 108 ? -3.295 10.366 -2.180 1.00 96.62 108 ALA A C 1
ATOM 852 O O . ALA A 1 108 ? -4.040 10.289 -1.201 1.00 96.62 108 ALA A O 1
ATOM 853 N N . ILE A 1 109 ? -2.877 9.279 -2.841 1.00 95.62 109 ILE A N 1
ATOM 854 C CA . ILE A 1 109 ? -3.233 7.906 -2.449 1.00 95.62 109 ILE A CA 1
ATOM 855 C C . ILE A 1 109 ? -2.658 7.577 -1.064 1.00 95.62 109 ILE A C 1
ATOM 857 O O . ILE A 1 109 ? -3.363 7.026 -0.218 1.00 95.62 109 ILE A O 1
ATOM 861 N N . GLY A 1 110 ? -1.405 7.960 -0.807 1.00 95.69 110 GLY A N 1
ATOM 862 C CA . GLY A 1 110 ? -0.735 7.780 0.479 1.00 95.69 110 GLY A CA 1
ATOM 863 C C . GLY A 1 110 ? -1.525 8.406 1.626 1.00 95.69 110 GLY A C 1
ATOM 864 O O . GLY A 1 110 ? -1.870 7.707 2.580 1.00 95.69 110 GLY A O 1
ATOM 865 N N . PHE A 1 111 ? -1.907 9.677 1.494 1.00 95.50 111 PHE A N 1
ATOM 866 C CA . PHE A 1 111 ? -2.740 10.363 2.483 1.00 95.50 111 PHE A CA 1
ATOM 867 C C . PHE A 1 111 ? -4.135 9.745 2.618 1.00 95.50 111 PHE A C 1
ATOM 869 O O . PHE A 1 111 ? -4.611 9.571 3.738 1.00 95.50 111 PHE A O 1
ATOM 876 N N . GLY A 1 112 ? -4.761 9.318 1.516 1.00 94.25 112 GLY A N 1
ATOM 877 C CA . GLY A 1 112 ? -6.044 8.606 1.566 1.00 94.25 112 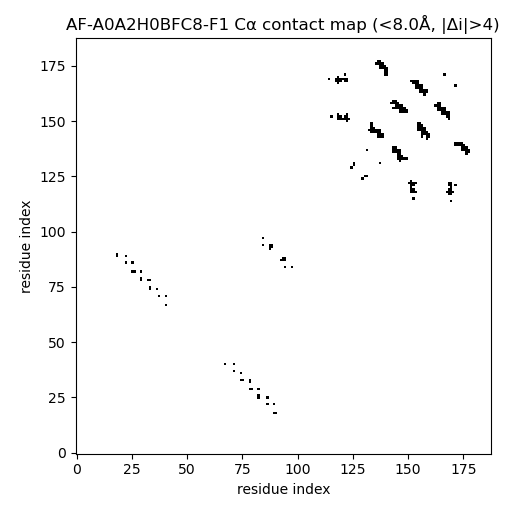GLY A CA 1
ATOM 878 C C . GLY A 1 112 ? -5.970 7.260 2.301 1.00 94.25 112 GLY A C 1
ATOM 879 O O . GLY A 1 112 ? -6.938 6.839 2.932 1.00 94.25 112 GLY A O 1
ATOM 880 N N . SER A 1 113 ? -4.811 6.597 2.262 1.00 96.12 113 SER A N 1
ATOM 881 C CA . SER A 1 113 ? -4.580 5.292 2.896 1.00 96.12 113 SER A CA 1
ATOM 882 C C . SER A 1 113 ? -4.056 5.367 4.335 1.00 96.12 113 SER A C 1
ATOM 884 O O . SER A 1 113 ? -4.003 4.345 5.022 1.00 96.12 113 SER A O 1
ATOM 886 N N . GLN A 1 114 ? -3.689 6.558 4.820 1.00 96.81 114 GLN A N 1
ATOM 887 C CA . GLN A 1 114 ? -2.975 6.732 6.087 1.00 96.81 114 GLN A CA 1
ATOM 888 C C . GLN A 1 114 ? -3.713 6.109 7.282 1.00 96.81 114 GLN A C 1
ATOM 890 O O . GLN A 1 114 ? -3.095 5.427 8.101 1.00 96.81 114 GLN A O 1
ATOM 895 N N . THR A 1 115 ? -5.034 6.293 7.375 1.00 96.25 115 THR A N 1
ATOM 896 C CA . THR A 1 115 ? -5.837 5.725 8.472 1.00 96.25 115 THR A CA 1
ATOM 897 C C . THR A 1 115 ? -5.848 4.199 8.442 1.00 96.25 115 THR A C 1
ATOM 899 O O . THR A 1 115 ? -5.745 3.579 9.494 1.00 96.25 115 THR A O 1
ATOM 902 N N . LEU A 1 116 ? -5.893 3.584 7.255 1.00 95.81 116 LEU A N 1
ATOM 903 C CA . LEU A 1 116 ? -5.849 2.126 7.122 1.00 95.81 116 LEU A CA 1
ATOM 904 C C . LEU A 1 116 ? -4.515 1.568 7.627 1.00 95.81 116 LEU A C 1
ATOM 906 O O . LEU A 1 116 ? -4.496 0.597 8.378 1.00 95.81 116 LEU A O 1
ATOM 910 N N . VAL A 1 117 ? -3.402 2.200 7.244 1.00 96.50 117 VAL A N 1
ATOM 911 C CA . VAL A 1 117 ? -2.071 1.798 7.721 1.00 96.50 117 VAL A CA 1
ATOM 912 C C . VAL A 1 117 ? -1.985 1.954 9.238 1.00 96.50 117 VAL A C 1
ATOM 914 O O . VAL A 1 117 ? -1.528 1.041 9.923 1.00 96.50 117 VAL A O 1
ATOM 917 N N . LYS A 1 118 ? -2.487 3.072 9.777 1.00 97.00 118 LYS A N 1
ATOM 918 C CA . LYS A 1 118 ? -2.533 3.303 11.223 1.00 97.00 118 LYS A CA 1
ATOM 919 C C . LYS A 1 118 ? -3.363 2.234 11.941 1.00 97.00 118 LYS A C 1
ATOM 921 O O . LYS A 1 118 ? -2.910 1.727 12.959 1.00 97.00 118 LYS A O 1
ATOM 926 N N . ASP A 1 119 ? -4.523 1.854 11.401 1.00 97.19 119 ASP A N 1
ATOM 927 C CA . ASP A 1 119 ? -5.356 0.780 11.958 1.00 97.19 119 ASP A CA 1
ATOM 928 C C . ASP A 1 119 ? -4.577 -0.535 12.044 1.00 97.19 119 ASP A C 1
ATOM 930 O O . ASP A 1 119 ? -4.571 -1.175 13.091 1.00 97.19 119 ASP A O 1
ATOM 934 N N . MET A 1 120 ? -3.897 -0.922 10.961 1.00 96.44 120 MET A N 1
ATOM 935 C CA . MET A 1 120 ? -3.158 -2.185 10.899 1.00 96.44 120 MET A CA 1
ATOM 936 C C . MET A 1 120 ? -1.982 -2.219 11.876 1.00 96.44 120 MET A C 1
ATOM 938 O O . MET A 1 120 ? -1.773 -3.230 12.544 1.00 96.44 120 MET A O 1
ATOM 942 N N . VAL A 1 121 ? -1.228 -1.120 11.981 1.00 96.88 121 VAL A N 1
ATOM 943 C CA . VAL A 1 121 ? -0.102 -1.012 12.919 1.00 96.88 121 VAL A CA 1
ATOM 944 C C . VAL A 1 121 ? -0.604 -1.029 14.363 1.00 96.88 121 VAL A C 1
ATOM 946 O O . VAL A 1 121 ? -0.083 -1.790 15.174 1.00 96.88 121 VAL A O 1
ATOM 949 N N . SER A 1 122 ? -1.647 -0.258 14.687 1.00 96.69 122 SER A N 1
ATOM 950 C CA . SER A 1 122 ? -2.249 -0.267 16.025 1.00 96.69 122 SER A CA 1
ATOM 951 C C . SER A 1 122 ? -2.791 -1.648 16.394 1.00 96.69 122 SER A C 1
ATOM 953 O O . SER A 1 122 ? -2.525 -2.135 17.488 1.00 96.69 122 SER A O 1
ATOM 955 N N . GLY A 1 123 ? -3.491 -2.318 15.476 1.00 95.94 123 GLY A N 1
ATOM 956 C CA . GLY A 1 123 ? -3.986 -3.674 15.706 1.00 95.94 123 GLY A CA 1
ATOM 957 C C . GLY A 1 123 ? -2.878 -4.702 15.889 1.00 95.94 123 GLY A C 1
ATOM 958 O O . GLY A 1 123 ? -2.999 -5.579 16.739 1.00 95.94 123 GLY A O 1
ATOM 959 N N . PHE A 1 124 ? -1.780 -4.579 15.138 1.00 96.81 124 PHE A N 1
ATOM 960 C CA . PHE A 1 124 ? -0.609 -5.433 15.317 1.00 96.81 124 PHE A CA 1
ATOM 961 C C . PHE A 1 124 ? -0.045 -5.317 16.738 1.00 96.81 124 PHE A C 1
ATOM 963 O O . PHE A 1 124 ? 0.182 -6.344 17.371 1.00 96.81 124 PHE A O 1
ATOM 970 N N . PHE A 1 125 ? 0.120 -4.099 17.265 1.00 96.25 125 PHE A N 1
ATOM 971 C CA . PHE A 1 125 ? 0.610 -3.896 18.633 1.00 96.25 125 PHE A CA 1
ATOM 972 C C . PHE A 1 125 ? -0.378 -4.367 19.703 1.00 96.25 125 PHE A C 1
ATOM 974 O O . PHE A 1 125 ? 0.051 -4.987 20.670 1.00 96.25 125 PHE A O 1
ATOM 981 N N . ILE A 1 126 ? -1.687 -4.172 19.510 1.00 95.38 126 ILE A N 1
ATOM 982 C CA . ILE A 1 126 ? -2.712 -4.714 20.420 1.00 95.38 126 ILE A CA 1
ATOM 983 C C . ILE A 1 126 ? -2.557 -6.235 20.568 1.00 95.38 126 ILE A C 1
ATOM 985 O O . ILE A 1 126 ? -2.579 -6.748 21.687 1.00 95.38 126 ILE A O 1
ATOM 989 N N . LEU A 1 127 ? -2.368 -6.943 19.447 1.00 94.44 127 LEU A N 1
ATOM 990 C CA . LEU A 1 127 ? -2.192 -8.397 19.426 1.00 94.44 127 LEU A CA 1
ATOM 991 C C . LEU A 1 127 ? -0.827 -8.832 19.974 1.00 94.44 127 LEU A C 1
ATOM 993 O O . LEU A 1 127 ? -0.753 -9.794 20.732 1.00 94.44 127 LEU A O 1
ATOM 997 N N . LEU A 1 128 ? 0.250 -8.139 19.593 1.00 96.44 128 LEU A N 1
ATOM 998 C CA . LEU A 1 128 ? 1.618 -8.483 19.985 1.00 96.44 128 LEU A CA 1
ATOM 999 C C . LEU A 1 128 ? 1.854 -8.284 21.487 1.00 96.44 128 LEU A C 1
ATOM 1001 O O . LEU A 1 128 ? 2.497 -9.112 22.126 1.00 96.44 128 LEU A O 1
ATOM 1005 N N . GLU A 1 129 ? 1.342 -7.188 22.041 1.00 94.75 129 GLU A N 1
ATOM 1006 C CA . GLU A 1 129 ? 1.512 -6.826 23.452 1.00 94.75 129 GLU A CA 1
ATOM 1007 C C . GLU A 1 129 ? 0.422 -7.418 24.349 1.00 94.75 129 GLU A C 1
ATOM 1009 O O . GLU A 1 129 ? 0.471 -7.256 25.566 1.00 94.75 129 GLU A O 1
ATOM 1014 N N . ASN A 1 130 ? -0.562 -8.102 23.759 1.00 91.50 130 ASN A N 1
ATOM 1015 C CA . ASN A 1 130 ? -1.692 -8.691 24.464 1.00 91.50 130 ASN A CA 1
ATOM 1016 C C . ASN A 1 130 ? -2.414 -7.691 25.393 1.00 91.50 130 ASN A C 1
ATOM 1018 O O . ASN A 1 130 ? -2.716 -7.998 26.549 1.00 91.50 130 ASN A O 1
ATOM 1022 N N . GLN A 1 131 ? -2.667 -6.473 24.899 1.00 91.25 131 GLN A N 1
ATOM 1023 C CA . GLN A 1 131 ? -3.202 -5.377 25.725 1.00 91.25 131 GLN A CA 1
ATOM 1024 C C . GLN A 1 131 ? -4.574 -5.711 26.338 1.00 91.25 131 GLN A C 1
ATOM 1026 O O . GLN A 1 131 ? -4.907 -5.251 27.431 1.00 91.25 131 GLN A O 1
ATOM 1031 N N . PHE A 1 132 ? -5.371 -6.511 25.632 1.00 93.44 132 PHE A N 1
ATOM 1032 C CA . PHE A 1 132 ? -6.621 -7.104 26.094 1.00 93.44 132 PHE A CA 1
ATOM 1033 C C . PHE A 1 132 ? -6.961 -8.314 25.218 1.00 93.44 132 PHE A C 1
ATOM 1035 O O . PHE A 1 132 ? -6.516 -8.417 24.076 1.00 93.44 132 PHE A O 1
ATOM 1042 N N . ASN A 1 133 ? -7.771 -9.221 25.754 1.00 93.25 133 ASN A N 1
ATOM 1043 C CA . ASN A 1 133 ? -8.165 -10.464 25.098 1.00 93.25 133 ASN A CA 1
ATOM 1044 C C . ASN A 1 133 ? -9.662 -10.505 24.804 1.00 93.25 133 ASN A C 1
ATOM 1046 O O . ASN A 1 133 ? -10.460 -9.800 25.423 1.00 93.25 133 ASN A O 1
ATOM 1050 N N . ILE A 1 134 ? -10.050 -11.393 23.888 1.00 94.19 134 ILE A N 1
ATOM 1051 C CA . ILE A 1 134 ? -11.455 -11.761 23.693 1.00 94.19 134 ILE A CA 1
ATOM 1052 C C . ILE A 1 134 ? -12.024 -12.246 25.035 1.00 94.19 134 ILE A C 1
ATOM 1054 O O . ILE A 1 134 ? -11.422 -13.077 25.711 1.00 94.19 134 ILE A O 1
ATOM 1058 N N . GLY A 1 135 ? -13.180 -11.706 25.418 1.00 91.62 135 GLY A N 1
ATOM 1059 C CA . GLY A 1 135 ? -13.833 -11.948 26.704 1.00 91.62 135 GLY A CA 1
ATOM 1060 C C . GLY A 1 135 ? -13.507 -10.919 27.790 1.00 91.62 135 GLY A C 1
ATOM 1061 O O . GLY A 1 135 ? -14.242 -10.842 28.774 1.00 91.62 135 GLY A O 1
ATOM 1062 N N . ASP A 1 136 ? -12.478 -10.083 27.619 1.00 92.62 136 ASP A N 1
ATOM 1063 C CA . ASP A 1 136 ? -12.195 -9.018 28.581 1.00 92.62 136 ASP A CA 1
ATOM 1064 C C . ASP A 1 136 ? -13.300 -7.953 28.563 1.00 92.62 136 ASP A C 1
ATOM 1066 O O . ASP A 1 136 ? -13.778 -7.533 27.506 1.00 92.62 136 ASP A O 1
ATOM 1070 N N . LYS A 1 137 ? -13.685 -7.475 29.752 1.00 93.50 137 LYS A N 1
ATOM 1071 C CA . LYS A 1 137 ? -14.535 -6.291 29.902 1.00 93.50 137 LYS A CA 1
ATOM 1072 C C . LYS A 1 137 ? -13.653 -5.052 29.938 1.00 93.50 137 LYS A C 1
ATOM 1074 O O . LYS A 1 137 ? -12.914 -4.849 30.904 1.00 93.50 137 LYS A O 1
ATOM 1079 N N . ILE A 1 138 ? -13.749 -4.228 28.904 1.00 94.25 138 ILE A N 1
ATOM 1080 C CA . ILE A 1 138 ? -12.906 -3.044 28.744 1.00 94.25 138 ILE A CA 1
ATOM 1081 C C . ILE A 1 138 ? -13.728 -1.798 28.430 1.00 94.25 138 ILE A C 1
ATOM 1083 O O . ILE A 1 138 ? -14.894 -1.866 28.030 1.00 94.25 138 ILE A O 1
ATOM 1087 N N . GLU A 1 139 ? -13.090 -0.650 28.616 1.00 93.25 139 GLU A N 1
ATOM 1088 C CA . GLU A 1 139 ? -13.574 0.647 28.169 1.00 93.25 139 GLU A CA 1
ATOM 1089 C C . GLU A 1 139 ? -12.604 1.255 27.157 1.00 93.25 139 GLU A C 1
ATOM 1091 O O . GLU A 1 139 ? -11.410 1.393 27.438 1.00 93.25 139 GLU A O 1
ATOM 1096 N N . ILE A 1 140 ? -13.133 1.643 25.997 1.00 92.81 140 ILE A N 1
ATOM 1097 C CA . ILE A 1 140 ? -12.407 2.331 24.929 1.00 92.81 140 ILE A CA 1
ATOM 1098 C C . ILE A 1 140 ? -13.167 3.612 24.598 1.00 92.81 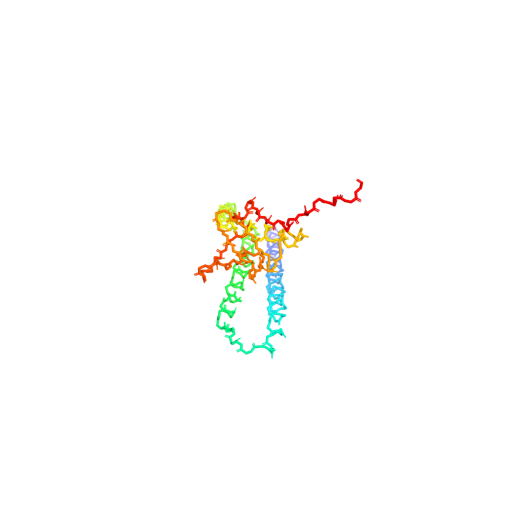140 ILE A C 1
ATOM 1100 O O . ILE A 1 140 ? -14.316 3.558 24.166 1.00 92.81 140 ILE A O 1
ATOM 1104 N N . SER A 1 141 ? -12.530 4.770 24.785 1.00 85.44 141 SER A N 1
ATOM 1105 C CA . SER A 1 141 ? -13.078 6.080 24.385 1.00 85.44 141 SER A CA 1
ATOM 1106 C C . SER A 1 141 ? -14.529 6.329 24.848 1.00 85.44 141 SER A C 1
ATOM 1108 O O . SER A 1 141 ? -15.350 6.838 24.090 1.00 85.44 141 SER A O 1
ATOM 1110 N N . GLY A 1 142 ? -14.862 5.938 26.086 1.00 86.38 142 GLY A N 1
ATOM 1111 C CA . GLY A 1 142 ? -16.203 6.086 26.678 1.00 86.38 142 GLY A CA 1
ATOM 1112 C C . GLY A 1 142 ? -17.200 4.975 26.320 1.00 86.38 142 GLY A C 1
ATOM 1113 O O . GLY A 1 142 ? -18.317 4.960 26.833 1.00 86.38 142 GLY A O 1
ATOM 1114 N N . THR A 1 143 ? -16.807 4.022 25.472 1.00 89.88 143 THR A N 1
ATOM 1115 C CA . THR A 1 143 ? -17.602 2.835 25.133 1.00 89.88 143 THR A CA 1
ATOM 1116 C C . THR A 1 143 ? -17.160 1.659 25.997 1.00 89.88 143 THR A C 1
ATOM 1118 O O . THR A 1 143 ? -16.003 1.244 25.936 1.00 89.88 143 THR A O 1
ATOM 1121 N N . ARG A 1 144 ? -18.080 1.108 26.798 1.00 91.69 144 ARG A N 1
ATOM 1122 C CA . ARG A 1 144 ? -17.833 -0.052 27.669 1.00 91.69 144 ARG A CA 1
ATOM 1123 C C . ARG A 1 144 ? -18.492 -1.300 27.110 1.00 91.69 144 ARG A C 1
ATOM 1125 O O . ARG A 1 144 ? -19.671 -1.272 26.772 1.00 91.69 144 ARG A O 1
ATOM 1132 N N . GLY A 1 145 ? -17.765 -2.410 27.101 1.00 93.56 145 GLY A N 1
ATOM 1133 C CA . GLY A 1 145 ? -18.310 -3.682 26.644 1.00 93.56 145 GLY A CA 1
ATOM 1134 C C . GLY A 1 145 ? -17.350 -4.846 26.826 1.00 93.56 145 GLY A C 1
ATOM 1135 O O . GLY A 1 145 ? -16.224 -4.682 27.298 1.00 93.56 145 GLY A O 1
ATOM 1136 N N . PHE A 1 146 ? -17.819 -6.031 26.450 1.00 94.56 146 PHE A N 1
ATOM 1137 C CA . PHE A 1 146 ? -16.983 -7.222 26.350 1.00 94.56 146 PHE A CA 1
ATOM 1138 C C . PHE A 1 146 ? -16.362 -7.305 24.961 1.00 94.56 146 PHE A C 1
ATOM 1140 O O . PHE A 1 146 ? -17.058 -7.108 23.963 1.00 94.56 146 PHE A O 1
ATOM 1147 N N . VAL A 1 147 ? -15.071 -7.618 24.888 1.00 95.75 147 VAL A N 1
ATOM 1148 C CA . VAL A 1 147 ? -14.388 -7.857 23.613 1.00 95.75 147 VAL A CA 1
ATOM 1149 C C . VAL A 1 147 ? -14.905 -9.157 23.011 1.00 95.75 147 VAL A C 1
ATOM 1151 O O . VAL A 1 147 ? -14.765 -10.219 23.614 1.00 95.75 147 VAL A O 1
ATOM 1154 N N . VAL A 1 148 ? -15.502 -9.080 21.825 1.00 95.19 148 VAL A N 1
ATOM 1155 C CA . VAL A 1 148 ? -16.040 -10.252 21.116 1.00 95.19 148 VAL A CA 1
ATOM 1156 C C . VAL A 1 148 ? -15.087 -10.733 20.032 1.00 95.19 148 VAL A C 1
ATOM 1158 O O . VAL A 1 148 ? -14.969 -11.935 19.818 1.00 95.19 148 VAL A O 1
ATOM 1161 N N . ASP A 1 149 ? -14.406 -9.810 19.357 1.00 95.00 149 ASP A N 1
ATOM 1162 C CA . ASP A 1 149 ? -13.492 -10.135 18.266 1.00 95.00 149 ASP A CA 1
ATOM 1163 C C . ASP A 1 149 ? -12.385 -9.082 18.146 1.00 95.00 149 ASP A C 1
ATOM 1165 O O . ASP A 1 149 ? -12.611 -7.893 18.401 1.00 95.00 149 ASP A O 1
ATOM 1169 N N . ILE A 1 150 ? -11.195 -9.521 17.741 1.00 93.94 150 ILE A N 1
ATOM 1170 C CA . ILE A 1 150 ? -10.025 -8.670 17.514 1.00 93.94 150 ILE A CA 1
ATOM 1171 C C . ILE A 1 150 ? -9.430 -9.043 16.157 1.00 93.94 150 ILE A C 1
ATOM 1173 O O . ILE A 1 150 ? -8.854 -10.113 15.977 1.00 93.94 150 ILE A O 1
ATOM 1177 N N . ASN A 1 151 ? -9.538 -8.124 15.201 1.00 93.75 151 ASN A N 1
ATOM 1178 C CA . ASN A 1 151 ? -8.898 -8.225 13.896 1.00 93.75 151 ASN A CA 1
ATOM 1179 C C . ASN A 1 151 ? -7.749 -7.220 13.795 1.00 93.75 151 ASN A C 1
ATOM 1181 O O . ASN A 1 151 ? -7.670 -6.256 14.554 1.00 93.75 151 ASN A O 1
ATOM 1185 N N . LEU A 1 152 ? -6.902 -7.374 12.773 1.00 94.44 152 LEU A N 1
ATOM 1186 C CA . LEU A 1 152 ? -5.782 -6.455 12.545 1.00 94.44 152 LEU A CA 1
ATOM 1187 C C . LEU A 1 152 ? -6.236 -4.997 12.337 1.00 94.44 152 LEU A C 1
ATOM 1189 O O . LEU A 1 152 ? -5.517 -4.075 12.699 1.00 94.44 152 LEU A O 1
ATOM 1193 N N . ARG A 1 153 ? -7.434 -4.771 11.782 1.00 96.25 153 ARG A N 1
ATOM 1194 C CA . ARG A 1 153 ? -7.972 -3.423 11.526 1.00 96.25 153 ARG A CA 1
ATOM 1195 C C . ARG A 1 153 ? -8.935 -2.922 12.605 1.00 96.25 153 ARG A C 1
ATOM 1197 O O . ARG A 1 153 ? -9.014 -1.718 12.831 1.00 96.25 153 ARG A O 1
ATOM 1204 N N . THR A 1 154 ? -9.706 -3.812 13.220 1.00 96.56 154 THR A N 1
ATOM 1205 C CA . THR A 1 154 ? -10.833 -3.429 14.080 1.00 96.56 154 THR A CA 1
ATOM 1206 C C . THR A 1 154 ? -10.951 -4.326 15.300 1.00 96.56 154 THR A C 1
ATOM 1208 O O . THR A 1 154 ? -10.764 -5.537 15.191 1.00 96.56 154 THR A O 1
ATOM 1211 N N . THR A 1 155 ? -11.395 -3.743 16.407 1.00 96.19 155 THR A N 1
ATOM 1212 C CA . THR A 1 155 ? -11.823 -4.442 17.621 1.00 96.19 155 THR A CA 1
ATOM 1213 C C . THR A 1 155 ? -13.338 -4.313 17.757 1.00 96.19 155 THR A C 1
ATOM 1215 O O . THR A 1 155 ? -13.894 -3.239 17.513 1.00 96.19 155 THR A O 1
ATOM 1218 N N . ILE A 1 156 ? -14.014 -5.400 18.128 1.00 96.06 156 ILE A N 1
ATOM 1219 C CA . ILE A 1 156 ? -15.471 -5.437 18.285 1.00 96.06 156 ILE A CA 1
ATOM 1220 C C . ILE A 1 156 ? -15.823 -5.588 19.763 1.00 96.06 156 ILE A C 1
ATOM 1222 O O . ILE A 1 156 ? -15.426 -6.565 20.402 1.00 96.06 156 ILE A O 1
ATOM 1226 N N . LEU A 1 157 ? -16.606 -4.644 20.291 1.00 95.94 157 LEU A N 1
ATOM 1227 C CA . LEU A 1 157 ? -17.155 -4.697 21.646 1.00 95.94 157 LEU A CA 1
ATOM 1228 C C . LEU A 1 157 ? -18.656 -4.978 21.607 1.00 95.94 157 LEU A C 1
ATOM 1230 O O . LEU A 1 157 ? -19.374 -4.393 20.798 1.00 95.94 157 LEU A O 1
ATOM 1234 N N . LYS A 1 158 ? -19.141 -5.814 22.525 1.00 95.50 158 LYS A N 1
ATOM 1235 C CA . LYS A 1 158 ? -20.571 -5.968 22.809 1.00 95.50 158 LYS A CA 1
ATOM 1236 C C . LYS A 1 158 ? -20.926 -5.207 24.083 1.00 95.50 158 LYS A C 1
ATOM 1238 O O . LYS A 1 158 ? -20.389 -5.510 25.153 1.00 95.50 158 LYS A O 1
ATOM 1243 N N . GLY A 1 159 ? -21.797 -4.213 23.945 1.00 92.50 159 GLY A N 1
ATOM 1244 C CA . GLY A 1 159 ? -22.332 -3.419 25.044 1.00 92.50 159 GLY A CA 1
ATOM 1245 C C . GLY A 1 159 ? -23.313 -4.213 25.910 1.00 92.50 159 GLY A C 1
ATOM 1246 O O . GLY A 1 159 ? -23.792 -5.286 25.536 1.00 92.50 159 GLY A O 1
ATOM 1247 N N . SER A 1 160 ? -23.617 -3.683 27.095 1.00 86.94 160 SER A N 1
ATOM 1248 C CA . SER A 1 160 ? -24.603 -4.282 28.011 1.00 86.94 160 SER A CA 1
ATOM 1249 C C . SER A 1 160 ? -26.047 -4.168 27.506 1.00 86.94 160 SER A C 1
ATOM 1251 O O . SER A 1 160 ? -26.920 -4.879 27.986 1.00 86.94 160 SER A O 1
ATOM 1253 N N . ASP A 1 161 ? -26.294 -3.266 26.562 1.00 89.56 161 ASP A N 1
ATOM 1254 C CA . ASP A 1 161 ? -27.567 -2.986 25.890 1.00 89.56 161 ASP A CA 1
ATOM 1255 C C . ASP A 1 161 ? -27.740 -3.798 24.592 1.00 89.56 161 ASP A C 1
ATOM 1257 O O . ASP A 1 161 ? -28.511 -3.420 23.716 1.00 89.56 161 ASP A O 1
ATOM 1261 N N . GLU A 1 162 ? -26.981 -4.888 24.447 1.00 86.88 162 GLU A N 1
ATOM 1262 C CA . GLU A 1 162 ? -26.898 -5.721 23.237 1.00 86.88 162 GLU A CA 1
ATOM 1263 C C . GLU A 1 162 ? -26.385 -5.006 21.976 1.00 86.88 162 GLU A C 1
ATOM 1265 O O . GLU A 1 162 ? -26.362 -5.600 20.895 1.00 86.88 162 GLU A O 1
ATOM 1270 N N . SER A 1 163 ? -25.893 -3.772 22.098 1.00 91.50 163 SER A N 1
ATOM 1271 C CA . SER A 1 163 ? -25.257 -3.067 20.989 1.00 91.50 163 SER A CA 1
ATOM 1272 C C . SER A 1 163 ? -23.898 -3.684 20.624 1.00 91.50 163 SER A C 1
ATOM 1274 O O . SER A 1 163 ? -23.201 -4.279 21.453 1.00 91.50 163 SER A O 1
ATOM 1276 N N . VAL A 1 164 ? -23.512 -3.555 19.352 1.00 94.56 164 VAL A N 1
ATOM 1277 C CA . VAL A 1 164 ? -22.207 -3.992 18.838 1.00 94.56 164 VAL A CA 1
ATOM 1278 C C . VAL A 1 164 ? -21.450 -2.776 18.327 1.00 94.56 164 VAL A C 1
ATOM 1280 O O . VAL A 1 164 ? -21.889 -2.103 17.394 1.00 94.56 164 VAL A O 1
ATOM 1283 N N . HIS A 1 165 ? -20.291 -2.512 18.918 1.00 94.69 165 HIS A N 1
ATOM 1284 C CA . HIS A 1 165 ? -19.421 -1.404 18.552 1.00 94.69 165 HIS A CA 1
ATOM 1285 C C . HIS A 1 165 ? -18.223 -1.925 17.765 1.00 94.69 165 HIS A C 1
ATOM 1287 O O . HIS A 1 165 ? -17.417 -2.695 18.285 1.00 94.69 165 HIS A O 1
ATOM 1293 N N . ILE A 1 166 ? -18.099 -1.491 16.511 1.00 95.25 166 ILE A N 1
ATOM 1294 C CA . ILE A 1 166 ? -16.964 -1.815 15.642 1.00 95.25 166 ILE A CA 1
ATOM 1295 C C . ILE A 1 166 ? -16.014 -0.622 15.665 1.00 95.25 166 ILE A C 1
ATOM 1297 O O . ILE A 1 166 ? -16.331 0.437 15.123 1.00 95.25 166 ILE A O 1
ATOM 1301 N N . ILE A 1 167 ? -14.857 -0.791 16.300 1.00 95.56 167 ILE A N 1
ATOM 1302 C CA . ILE A 1 167 ? -13.914 0.297 16.560 1.00 95.56 167 ILE A CA 1
ATOM 1303 C C . ILE A 1 167 ? -12.654 0.071 15.715 1.00 95.56 167 ILE A C 1
ATOM 1305 O O . ILE A 1 167 ? -12.013 -0.974 15.854 1.00 95.56 167 ILE A O 1
ATOM 1309 N N . PRO A 1 168 ? -12.271 1.015 14.835 1.00 96.62 168 PRO A N 1
ATOM 1310 C CA . PRO A 1 168 ? -10.980 0.971 14.157 1.00 96.62 168 PRO A CA 1
ATOM 1311 C C . PRO A 1 168 ? -9.840 1.028 15.170 1.00 96.62 168 PRO A C 1
ATOM 1313 O O . PRO A 1 168 ? -9.842 1.865 16.074 1.00 96.62 168 PRO A O 1
ATOM 1316 N N . ASN A 1 169 ? -8.841 0.165 15.008 1.00 96.88 169 ASN A N 1
ATOM 1317 C CA . ASN A 1 169 ? -7.758 0.045 15.980 1.00 96.88 169 ASN A CA 1
ATOM 1318 C C . ASN A 1 169 ? -6.946 1.345 16.114 1.00 96.88 169 ASN A C 1
ATOM 1320 O O . ASN A 1 169 ? -6.429 1.626 17.190 1.00 96.88 169 ASN A O 1
ATOM 1324 N N . SER A 1 170 ? -6.895 2.195 15.079 1.00 96.06 170 SER A N 1
ATOM 1325 C CA . SER A 1 170 ? -6.233 3.506 15.160 1.00 96.06 170 SER A CA 1
ATOM 1326 C C . SER A 1 170 ? -6.912 4.515 16.094 1.00 96.06 170 SER A C 1
ATOM 1328 O O . SER A 1 170 ? -6.305 5.548 16.404 1.00 96.06 170 SER A O 1
ATOM 1330 N N . GLN A 1 171 ? -8.157 4.250 16.510 1.00 95.50 171 GLN A N 1
ATOM 1331 C CA . GLN A 1 171 ? -8.927 5.069 17.453 1.00 95.50 171 GLN A CA 1
ATOM 1332 C C . GLN A 1 171 ? -8.769 4.607 18.909 1.00 95.50 171 GLN A C 1
ATOM 1334 O O . GLN A 1 171 ? -9.198 5.310 19.824 1.00 95.50 171 GLN A O 1
ATOM 1339 N N . ILE A 1 172 ? -8.140 3.452 19.140 1.00 94.62 172 ILE A N 1
ATOM 1340 C CA . ILE A 1 172 ? -7.896 2.900 20.474 1.00 94.62 172 ILE A CA 1
ATOM 1341 C C . ILE A 1 172 ? -6.626 3.549 21.030 1.00 94.62 172 ILE A C 1
ATOM 1343 O O . ILE A 1 172 ? -5.526 3.019 20.919 1.00 94.62 172 ILE A O 1
ATOM 1347 N N . THR A 1 173 ? -6.767 4.752 21.585 1.00 90.31 173 THR A N 1
ATOM 1348 C CA . THR A 1 173 ? -5.642 5.501 22.175 1.00 90.31 173 THR A CA 1
ATOM 1349 C C . THR A 1 173 ? -5.409 5.161 23.644 1.00 90.31 173 THR A C 1
ATOM 1351 O O . THR A 1 173 ? -4.296 5.314 24.140 1.00 90.31 173 THR A O 1
ATOM 1354 N N . ARG A 1 174 ? -6.452 4.707 24.348 1.00 90.94 174 ARG A N 1
ATOM 1355 C CA . ARG A 1 174 ? -6.398 4.256 25.740 1.00 90.94 174 ARG A CA 1
ATOM 1356 C C . ARG A 1 174 ? -7.425 3.155 25.969 1.00 90.94 174 ARG A C 1
ATO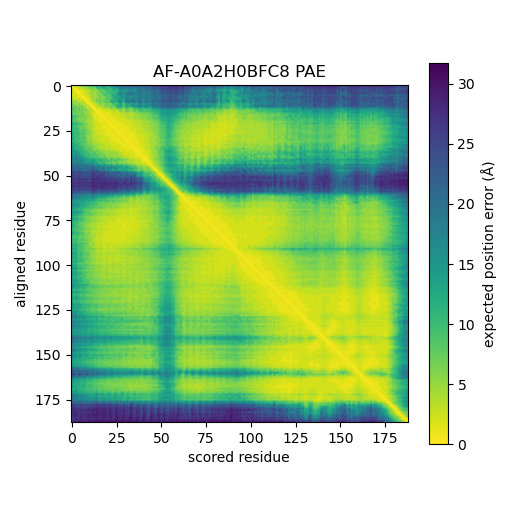M 1358 O O . ARG A 1 174 ? -8.571 3.286 25.542 1.00 90.94 174 ARG A O 1
ATOM 1365 N N . VAL A 1 175 ? -7.021 2.131 26.711 1.00 91.62 175 VAL A N 1
ATOM 1366 C CA . VAL A 1 175 ? -7.897 1.059 27.189 1.00 91.62 175 VAL A CA 1
ATOM 1367 C C . VAL A 1 175 ? -7.902 1.087 28.709 1.00 91.62 175 VAL A C 1
ATOM 1369 O O . VAL A 1 175 ? -6.855 1.237 29.338 1.00 91.62 175 VAL A O 1
ATOM 1372 N N . SER A 1 176 ? -9.077 0.954 29.311 1.00 91.50 176 SER A N 1
ATOM 1373 C CA . SER A 1 176 ? -9.209 0.755 30.753 1.00 91.50 176 SER A CA 1
ATOM 1374 C C . SER A 1 176 ? -9.817 -0.617 31.018 1.00 91.50 176 SER A C 1
ATOM 1376 O O . SER A 1 176 ? -10.864 -0.955 30.467 1.00 91.50 176 SER A O 1
ATOM 1378 N N . LYS A 1 177 ? -9.141 -1.410 31.853 1.00 87.44 177 LYS A N 1
ATOM 1379 C CA . LYS A 1 177 ? -9.579 -2.736 32.298 1.00 87.44 177 LYS A CA 1
ATOM 1380 C C . LYS A 1 177 ? -9.776 -2.690 33.808 1.00 87.44 177 LYS A C 1
ATOM 1382 O O . LYS A 1 177 ? -8.874 -2.267 34.527 1.00 87.44 177 LYS A O 1
ATOM 1387 N N . ASN A 1 178 ? -10.941 -3.119 34.285 1.00 78.31 178 ASN A N 1
ATOM 1388 C CA . ASN A 1 178 ? -11.162 -3.272 35.720 1.00 78.31 178 ASN A CA 1
ATOM 1389 C C . ASN A 1 178 ? -10.531 -4.593 36.156 1.00 78.31 178 ASN A C 1
ATOM 1391 O O . ASN A 1 178 ? -10.933 -5.656 35.680 1.00 78.31 178 ASN A O 1
ATOM 1395 N N . LEU A 1 179 ? -9.520 -4.516 37.019 1.00 71.69 179 LEU A N 1
ATOM 1396 C CA . LEU A 1 179 ? -8.940 -5.696 37.648 1.00 71.69 179 LEU A CA 1
ATOM 1397 C C . LEU A 1 179 ? -9.925 -6.244 38.695 1.00 71.69 179 LEU A C 1
ATOM 1399 O O . LEU A 1 179 ? -10.642 -5.449 39.311 1.00 71.69 179 LEU A O 1
ATOM 1403 N N . PRO A 1 180 ? -9.989 -7.571 38.904 1.00 66.50 180 PRO A N 1
ATOM 1404 C CA . PRO A 1 180 ? -10.657 -8.110 40.079 1.00 66.50 180 PRO A CA 1
ATOM 1405 C C . PRO A 1 180 ? -10.016 -7.513 41.337 1.00 66.50 180 PRO A C 1
ATOM 1407 O O . PRO A 1 180 ? -8.803 -7.303 41.384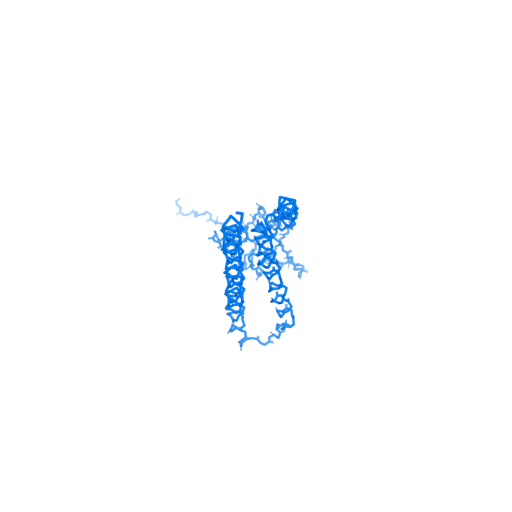 1.00 66.50 180 PRO A O 1
ATOM 1410 N N . GLU A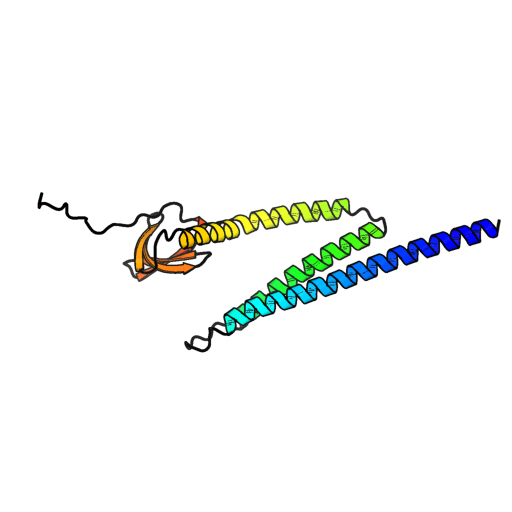 1 181 ? -10.849 -7.189 42.321 1.00 64.31 181 GLU A N 1
ATOM 1411 C CA . GLU A 1 181 ? -10.436 -6.570 43.577 1.00 64.31 181 GLU A CA 1
ATOM 1412 C C . GLU A 1 181 ? -9.402 -7.465 44.274 1.00 64.31 181 GLU A C 1
ATOM 1414 O O . GLU A 1 181 ? -9.702 -8.587 44.680 1.00 64.31 181 GLU A O 1
ATOM 1419 N N . VAL A 1 182 ? -8.152 -6.999 44.343 1.00 69.06 182 VAL A N 1
ATOM 1420 C CA . VAL A 1 182 ? -7.081 -7.695 45.060 1.00 69.06 182 VAL A CA 1
ATOM 1421 C C . VAL A 1 182 ? -7.310 -7.424 46.539 1.00 69.06 182 VAL A C 1
ATOM 1423 O O . VAL A 1 182 ? -6.996 -6.340 47.029 1.00 69.06 182 VAL A O 1
ATOM 1426 N N . GLN A 1 183 ? -7.915 -8.385 47.233 1.00 70.81 183 GLN A N 1
ATOM 1427 C CA . GLN A 1 183 ? -8.119 -8.300 48.672 1.00 70.81 183 GLN A CA 1
ATOM 1428 C C . GLN A 1 183 ? -6.734 -8.321 49.344 1.00 70.81 183 GLN A C 1
ATOM 1430 O O . GLN A 1 183 ? -5.975 -9.261 49.100 1.00 70.81 183 GLN A O 1
ATOM 1435 N N . PRO A 1 184 ? -6.346 -7.276 50.102 1.00 75.94 184 PRO A N 1
ATOM 1436 C CA . PRO A 1 184 ? -5.049 -7.248 50.759 1.00 75.94 184 PRO A CA 1
ATOM 1437 C C . PRO A 1 184 ? -4.985 -8.419 51.735 1.00 75.94 184 PRO A C 1
ATOM 1439 O O . PRO A 1 184 ? -5.871 -8.572 52.578 1.00 75.94 184 PRO A O 1
ATOM 1442 N N . ASP A 1 185 ? -3.959 -9.250 51.572 1.00 73.50 185 ASP A N 1
ATOM 1443 C CA . ASP A 1 185 ? -3.697 -10.405 52.424 1.00 73.50 185 ASP A CA 1
ATOM 1444 C C . ASP A 1 185 ? -3.584 -9.889 53.863 1.00 73.50 185 ASP A C 1
ATOM 1446 O O . ASP A 1 185 ? -2.641 -9.179 54.212 1.00 73.50 185 ASP A O 1
ATOM 1450 N N . THR A 1 186 ? -4.629 -10.112 54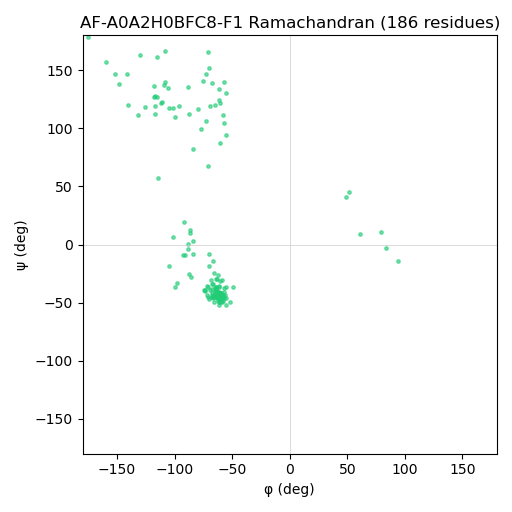.661 1.00 73.81 186 THR A N 1
ATOM 1451 C CA . THR A 1 186 ? -4.751 -9.537 56.012 1.00 73.81 186 THR A CA 1
ATOM 1452 C C . THR A 1 186 ? -4.061 -10.430 57.055 1.00 73.81 186 THR A C 1
ATOM 1454 O O . THR A 1 186 ? -4.187 -10.203 58.254 1.00 73.81 186 THR A O 1
ATOM 1457 N N . ASP A 1 187 ? -3.265 -11.402 56.602 1.00 72.81 187 ASP A N 1
ATOM 1458 C CA . ASP A 1 187 ? -2.667 -12.450 57.427 1.00 72.81 187 ASP A CA 1
ATOM 1459 C C . ASP A 1 187 ? -1.126 -12.331 57.482 1.00 72.81 187 ASP A C 1
ATOM 1461 O O . ASP A 1 187 ? -0.404 -13.270 57.139 1.00 72.81 187 ASP A O 1
ATOM 1465 N N . ALA A 1 188 ? -0.611 -11.173 57.920 1.00 61.28 188 ALA A N 1
ATOM 1466 C CA . ALA A 1 188 ? 0.804 -10.980 58.276 1.00 61.28 188 ALA A CA 1
ATOM 1467 C C . ALA A 1 188 ? 0.970 -10.336 59.659 1.00 61.28 188 ALA A C 1
ATOM 1469 O O . ALA A 1 188 ? 0.311 -9.303 59.918 1.00 61.28 188 ALA A O 1
#

Foldseek 3Di:
DVVVVVVVVVVVVVLVVVLVVVLVVLVVVLVVQLVVVLVVLCVVLVVVVVVPPPDDDPPPVVVSVVVSVVVSVVSNCVSVLVSVLVSCVSVVHPSVVVVVVVVVVVVVVCVVCVLVVLLLVLLVCCVVVVVDDQQFFKDFPNATAGFHDRDSQWTWGQHPVRDIDTGGSSRRPDMDGDDDDPDPPPPD

InterPro domains:
  IPR006685 Mechanosensitive ion channel MscS [PF00924] (115-173)
  IPR010920 LSM domain superfamily [SSF50182] (116-173)
  IPR011014 Mechanosensitive ion channel MscS, transmembrane-2 [SSF82861] (25-114)
  IPR023408 Mechanosensitive ion channel MscS, beta-domain superfamily [G3DSA:2.30.30.60] (131-179)
  IPR045276 Mechanosensitive ion channel YbiO [PTHR30460] (10-176)
  IPR049142 Mechanosensitive ion channel, transmembrane helices 2/3 [PF21088] (73-114)

Solvent-accessible surface area (backbone atoms only — not comparable to full-atom values): 10713 Å² total; per-residue (Å²): 114,65,69,61,51,54,51,51,52,52,55,54,51,52,53,52,52,52,53,52,52,51,48,51,50,50,52,51,50,46,53,52,51,52,52,50,49,52,51,50,52,51,56,60,52,50,63,63,56,74,72,55,87,81,61,100,64,86,70,61,61,68,61,54,54,51,51,54,50,52,53,51,50,52,53,48,53,52,51,52,51,52,49,51,52,52,49,41,43,76,72,70,45,85,47,63,67,57,54,53,51,52,49,55,52,48,50,55,52,48,63,73,42,45,64,59,56,42,8,38,54,41,20,46,49,40,64,73,68,56,77,69,53,76,68,40,58,37,34,43,91,90,46,58,24,32,30,72,44,80,47,50,48,34,38,30,28,37,32,93,83,76,44,76,46,80,40,52,24,60,71,63,83,56,78,47,68,79,72,79,85,78,74,75,81,85,85,123

Nearest PDB structures (foldseek):
  3udc-assembly1_G  TM=9.050E-01  e=1.002E-13  Caldanaerobacter subterraneus subsp. tengcongensis MB4
  3t9n-assembly1_D  TM=9.044E-01  e=1.666E-13  Caldanaerobacter subterraneus subsp. tengcongensis
  3t9n-assembly1_A  TM=9.042E-01  e=1.666E-13  Caldanaerobacter subterraneus subsp. tengcongensis
  3t9n-assembly1_B  TM=9.049E-01  e=2.770E-13  Caldanaerobacter subterraneus subsp. tengcongensis
  4age-assembly1_C  TM=6.376E-01  e=4.336E-09  Escherichia coli

Organism: NCBI:txid1975094

Sequence (188 aa):
MQIIQDIMTSYLGIEIVAHLVRTVIQIAIAIVLQRSANFFVHRVLDNVQNRKHIHGHSFNNARFDTLQQVLHNIISVVIWGIVFVMVLAEWGMNITPIITGAGVLGLAIGFGSQTLVKDMVSGFFILLENQFNIGDKIEISGTRGFVVDINLRTTILKGSDESVHIIPNSQITRVSKNLPEVQPDTDA